Protein AF-0000000085038933 (afdb_homodimer)

Foldseek 3Di:
DDPQVVLCVVLPHDDDPLLSLLLVVLVVVQFWAFLVRSLVVQQVVCVVHDRPDPVVSVVSVVVCCVSQQWDWADQPPPTITIHGDDPPCPVVQAFEWEAEPPVRTIHTDPGGDDVVVVPVDDDDDDDHYHHYHYYHDPVVVVVVVVVVVVD/DDPQCVLCVVLPHDDDPLLSLLLVVLVVVQFWAFLVRSLVVQQVVCVVHDRPDPVNSVVSVVVCCVSQQWDWADQPPPTITIHGDPPPVPVVQAFEWEAEPPVRTIHTDPGGDDVVVVPVDDDDDDDHYHHYHYYHDPVVVVVVVVVVVVD

Secondary structure (DSSP, 8-state):
--HHHHHHHHTT----HHHHHHHHHHHHH-S-EEHHHHHHHHHHHTTTS----HHHHHHHHHHHHHTTSEEEEE-SSSSEEEEE--TTTTGGGSEEEEEETTT--EEEEEEE--HHHH--SSS-EEEEEEEEEEEE-HHHHHHHHHHHH--/--HHHHHHHHTT----HHHHHHHHHHHHH-S-EEHHHHHHHHHHHTTTS----HHHHHHHHHHHHHTTSEEEEE-SSSSEEEEE--TTTTGGGSEEEEEETTT--EEEEEEE--HHHH--SSS-EEEEEEEEEEEE-HHHHHHHHHHHS--

InterPro domains:
  IPR002481 Ferric-uptake regulator [PF01475] (11-107)
  IPR002481 Ferric-uptake regulator [PTHR33202] (6-145)
  IPR036388 Winged helix-like DNA-binding domain superfamily [G3DSA:1.10.10.10] (2-84)
  IPR036390 Winged helix DNA-binding domain superfamily [SSF46785] (5-138)

Organism: Cyclobacterium marinum (strain ATCC 25205 / DSM 745 / LMG 13164 / NCIMB 1802) (NCBI:txid880070)

Solvent-accessible surface area (backbone atoms only — not comparable to full-atom values): 17026 Å² total; per-residue (Å²): 128,53,71,38,48,48,55,30,52,76,58,74,39,85,77,42,70,68,58,34,50,54,45,45,50,48,62,70,65,70,35,43,39,36,65,67,58,52,51,52,55,48,46,60,70,19,69,90,44,77,66,74,52,66,66,58,49,53,49,48,53,50,48,32,41,75,61,56,46,29,46,79,42,73,76,78,78,84,53,62,24,37,35,72,55,67,86,87,39,70,81,43,70,46,35,37,27,39,35,20,72,78,84,66,50,31,34,81,44,91,54,53,55,57,68,70,69,71,54,69,57,81,60,55,44,79,74,46,72,45,37,31,38,30,26,37,39,44,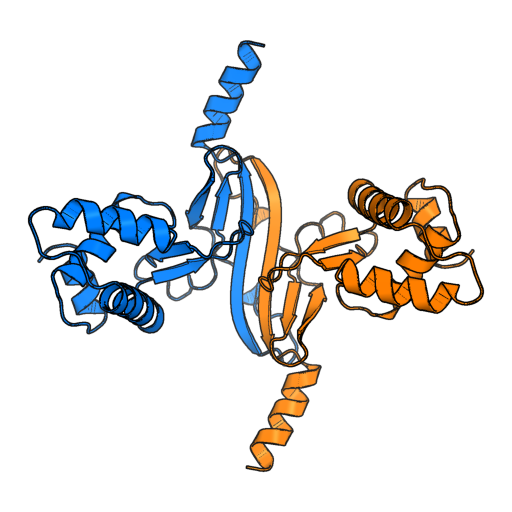79,52,34,61,50,46,55,54,55,56,67,74,97,128,54,71,39,48,48,54,30,52,76,58,74,40,86,79,44,70,66,57,34,51,53,45,46,50,49,62,70,65,68,35,43,39,36,66,67,57,51,50,53,56,48,44,60,70,18,68,90,44,77,65,72,52,66,66,57,51,52,49,47,53,51,48,33,42,75,59,54,46,30,46,78,42,75,74,80,77,83,53,61,23,37,35,71,55,68,87,85,38,70,80,43,70,43,35,37,28,40,34,19,72,76,84,65,49,31,33,80,43,91,56,54,55,57,65,70,68,71,55,71,57,81,60,55,45,79,74,46,70,45,36,32,37,29,26,37,39,45,78,53,35,62,51,47,56,57,53,57,68,74,98

Structure (mmCIF, N/CA/C/O backbone):
data_AF-0000000085038933-model_v1
#
loop_
_entity.id
_entity.type
_entity.pdbx_description
1 polymer 'Ferric uptake regulator, Fur family'
#
loop_
_atom_site.group_PDB
_atom_site.id
_atom_site.type_symbol
_atom_site.label_atom_id
_atom_site.label_alt_id
_atom_site.label_comp_id
_atom_site.label_asym_id
_atom_site.label_entity_id
_atom_site.label_seq_id
_atom_site.pdbx_PDB_ins_code
_atom_site.Cartn_x
_atom_site.Cartn_y
_atom_site.Cartn_z
_atom_site.occupancy
_atom_site.B_iso_or_equiv
_atom_site.auth_seq_id
_atom_site.auth_comp_id
_atom_site.auth_asym_id
_atom_site.auth_atom_id
_atom_site.pdbx_PDB_model_num
ATOM 1 N N . MET A 1 1 ? 0.011 -36.25 -10.484 1 72.06 1 MET A N 1
ATOM 2 C CA . MET A 1 1 ? -0.337 -34.906 -10.898 1 72.06 1 MET A CA 1
ATOM 3 C C . MET A 1 1 ? 0.685 -33.906 -10.383 1 72.06 1 MET A C 1
ATOM 5 O O . MET A 1 1 ? 1.243 -34.062 -9.297 1 72.06 1 MET A O 1
ATOM 9 N N . SER A 1 2 ? 1.063 -33 -11.266 1 88.38 2 SER A N 1
ATOM 10 C CA . SER A 1 2 ? 2.068 -32 -10.898 1 88.38 2 SER A CA 1
ATOM 11 C C . SER A 1 2 ? 1.52 -31.016 -9.875 1 88.38 2 SER A C 1
ATOM 13 O O . SER A 1 2 ? 0.305 -30.922 -9.688 1 88.38 2 SER A O 1
ATOM 15 N N . ILE A 1 3 ? 2.332 -30.406 -9.102 1 88.56 3 ILE A N 1
ATOM 16 C CA . ILE A 1 3 ? 1.967 -29.453 -8.055 1 88.56 3 ILE A CA 1
ATOM 17 C C . ILE A 1 3 ? 0.987 -28.422 -8.609 1 88.56 3 ILE A C 1
ATOM 19 O O . ILE A 1 3 ? -0.067 -28.188 -8.023 1 88.56 3 ILE A O 1
ATOM 23 N N . PRO A 1 4 ? 1.215 -27.938 -9.82 1 92.62 4 PRO A N 1
ATOM 24 C CA . PRO A 1 4 ? 0.253 -26.984 -10.367 1 92.62 4 PRO A CA 1
ATOM 25 C C . PRO A 1 4 ? -1.12 -27.609 -10.617 1 92.62 4 PRO A C 1
ATOM 27 O O . PRO A 1 4 ? -2.145 -26.984 -10.32 1 92.62 4 PRO A O 1
ATOM 30 N N . GLU A 1 5 ? -1.128 -28.766 -11.117 1 92.31 5 GLU A N 1
ATOM 31 C CA . GLU A 1 5 ? -2.391 -29.438 -11.398 1 92.31 5 GLU A CA 1
ATOM 32 C C . GLU A 1 5 ? -3.172 -29.703 -10.117 1 92.31 5 GLU A C 1
ATOM 34 O O . GLU A 1 5 ? -4.402 -29.625 -10.102 1 92.31 5 GLU A O 1
ATOM 39 N N . ASP A 1 6 ? -2.432 -30.062 -9.117 1 93.25 6 ASP A N 1
ATOM 40 C CA . ASP A 1 6 ? -3.072 -30.297 -7.828 1 93.25 6 ASP A CA 1
ATOM 41 C C . ASP A 1 6 ? -3.723 -29.031 -7.293 1 93.25 6 ASP A C 1
ATOM 43 O O . ASP A 1 6 ? -4.84 -29.062 -6.773 1 93.25 6 ASP A O 1
ATOM 47 N N . ILE A 1 7 ? -3.023 -27.938 -7.43 1 92.81 7 ILE A N 1
ATOM 48 C CA . ILE A 1 7 ? -3.539 -26.656 -6.969 1 92.81 7 ILE A CA 1
ATOM 49 C C . ILE A 1 7 ? -4.809 -26.297 -7.734 1 92.81 7 ILE A C 1
ATOM 51 O O . ILE A 1 7 ? -5.805 -25.875 -7.141 1 92.81 7 ILE A O 1
ATOM 55 N N . LEU A 1 8 ? -4.766 -26.5 -9.047 1 95.06 8 LEU A N 1
ATOM 56 C CA . LEU A 1 8 ? -5.926 -26.203 -9.883 1 95.06 8 LEU A CA 1
ATOM 57 C C . LEU A 1 8 ? -7.113 -27.078 -9.492 1 95.06 8 LEU A C 1
ATOM 59 O O . LEU A 1 8 ? -8.227 -26.578 -9.312 1 95.06 8 LEU A O 1
ATOM 63 N N . LYS A 1 9 ? -6.875 -28.297 -9.297 1 94.12 9 LYS A N 1
ATOM 64 C CA . LYS A 1 9 ? -7.922 -29.234 -8.914 1 94.12 9 LYS A CA 1
ATOM 65 C C . LYS A 1 9 ? -8.516 -28.875 -7.555 1 94.12 9 LYS A C 1
ATOM 67 O O . LYS A 1 9 ? -9.734 -28.891 -7.387 1 94.12 9 LYS A O 1
ATOM 72 N N . ASP A 1 10 ? -7.656 -28.562 -6.621 1 91.94 10 ASP A N 1
ATOM 73 C CA . ASP A 1 10 ? -8.078 -28.234 -5.266 1 91.94 10 ASP A CA 1
ATOM 74 C C . ASP A 1 10 ? -8.992 -27 -5.262 1 91.94 10 ASP A C 1
ATOM 76 O O . ASP A 1 10 ? -9.797 -26.828 -4.348 1 91.94 10 ASP A O 1
ATOM 80 N N . HIS A 1 11 ? -8.883 -26.156 -6.277 1 93.38 11 HIS A N 1
ATOM 81 C CA . HIS A 1 11 ? -9.672 -24.938 -6.344 1 93.38 11 HIS A CA 1
ATOM 82 C C . HIS A 1 11 ? -10.797 -25.062 -7.367 1 93.38 11 HIS A C 1
ATOM 84 O O . HIS A 1 11 ? -11.422 -24.062 -7.723 1 93.38 11 HIS A O 1
ATOM 90 N N . GLY A 1 12 ? -10.945 -26.25 -7.918 1 94.94 12 GLY A N 1
ATOM 91 C CA . GLY A 1 12 ? -12.055 -26.531 -8.82 1 94.94 12 GLY A CA 1
ATOM 92 C C . GLY A 1 12 ? -11.883 -25.906 -10.195 1 94.94 12 GLY A C 1
ATOM 93 O O . GLY A 1 12 ? -12.859 -25.5 -10.828 1 94.94 12 GLY A O 1
ATOM 94 N N . ILE A 1 13 ? -10.703 -25.734 -10.57 1 95.44 13 ILE A N 1
ATOM 95 C CA . ILE A 1 13 ? -10.398 -25.109 -11.859 1 95.44 13 ILE A CA 1
ATOM 96 C C . ILE A 1 13 ? -9.883 -26.156 -12.836 1 95.44 13 ILE A C 1
ATOM 98 O O . ILE A 1 13 ? -9.039 -26.984 -12.477 1 95.44 13 ILE A O 1
ATOM 102 N N . ARG A 1 14 ? -10.375 -26.125 -14.047 1 95 14 ARG A N 1
ATOM 103 C CA . ARG A 1 14 ? -9.891 -27.031 -15.094 1 95 14 ARG A CA 1
ATOM 104 C C . ARG A 1 14 ? -8.422 -26.75 -15.414 1 95 14 ARG A C 1
ATOM 106 O O . ARG A 1 14 ? -8.031 -25.594 -15.57 1 95 14 ARG A O 1
ATOM 113 N N . SER A 1 15 ? -7.746 -27.812 -15.508 1 94.06 15 SER A N 1
ATOM 114 C CA . SER A 1 15 ? -6.324 -27.656 -15.812 1 94.06 15 SER A CA 1
ATOM 115 C C . SER A 1 15 ? -6.102 -27.453 -17.297 1 94.06 15 SER A C 1
ATOM 117 O O . SER A 1 15 ? -6.699 -28.141 -18.125 1 94.06 15 SER A O 1
ATOM 119 N N . THR A 1 16 ? -5.391 -26.422 -17.656 1 90.94 16 THR A N 1
ATOM 120 C CA . THR A 1 16 ? -4.863 -26.203 -19 1 90.94 16 THR A CA 1
ATOM 121 C C . THR A 1 16 ? -3.359 -25.953 -18.969 1 90.94 16 THR A C 1
ATOM 123 O O . THR A 1 16 ? -2.799 -25.688 -17.891 1 90.94 16 THR A O 1
ATOM 126 N N . ASP A 1 17 ? -2.773 -26.031 -20.062 1 87.56 17 ASP A N 1
ATOM 127 C CA . ASP A 1 17 ? -1.332 -25.828 -20.141 1 87.56 17 ASP A CA 1
ATOM 128 C C . ASP A 1 17 ? -0.954 -24.438 -19.641 1 87.56 17 ASP A C 1
ATOM 130 O O . ASP A 1 17 ? -0.05 -24.281 -18.812 1 87.56 17 ASP A O 1
ATOM 134 N N . THR A 1 18 ? -1.701 -23.484 -20.078 1 88.38 18 THR A N 1
ATOM 135 C CA . THR A 1 18 ? -1.425 -22.094 -19.719 1 88.38 18 THR A CA 1
ATOM 136 C C . THR A 1 18 ? -1.564 -21.891 -18.203 1 88.38 18 THR A C 1
ATOM 138 O O . THR A 1 18 ? -0.693 -21.297 -17.578 1 88.38 18 THR A O 1
ATOM 141 N N . ARG A 1 19 ? -2.645 -22.469 -17.672 1 92.38 19 ARG A N 1
ATOM 142 C CA . ARG A 1 19 ? -2.885 -22.312 -16.234 1 92.38 19 ARG A CA 1
ATOM 143 C C . ARG A 1 19 ? -1.785 -22.984 -15.422 1 92.38 19 ARG A C 1
ATOM 145 O O . ARG A 1 19 ? -1.288 -22.406 -14.445 1 92.38 19 ARG A O 1
ATOM 152 N N . SER A 1 20 ? -1.432 -24.125 -15.828 1 92.62 20 SER A N 1
ATOM 153 C CA . SER A 1 20 ? -0.379 -24.859 -15.125 1 92.62 20 SER A CA 1
ATOM 154 C C . SER A 1 20 ? 0.954 -24.125 -15.211 1 92.62 20 SER A C 1
ATOM 156 O O . SER A 1 20 ? 1.69 -24.047 -14.227 1 92.62 20 SER A O 1
ATOM 158 N N . LYS A 1 21 ? 1.301 -23.594 -16.344 1 90.81 21 LYS A N 1
ATOM 159 C CA . LYS A 1 21 ? 2.555 -22.875 -16.562 1 90.81 21 LYS A CA 1
ATOM 160 C C . LYS A 1 21 ? 2.625 -21.625 -15.695 1 90.81 21 LYS A C 1
ATOM 162 O O . LYS A 1 21 ? 3.68 -21.297 -15.141 1 90.81 21 LYS A O 1
ATOM 167 N N . VAL A 1 22 ? 1.532 -20.906 -15.609 1 92.62 22 VAL A N 1
ATOM 168 C CA . VAL A 1 22 ? 1.477 -19.703 -14.805 1 92.62 22 VAL A CA 1
ATOM 169 C C . VAL A 1 22 ? 1.762 -20.031 -13.344 1 92.62 22 VAL A C 1
ATOM 171 O O . VAL A 1 22 ? 2.609 -19.391 -12.703 1 92.62 22 VAL A O 1
ATOM 174 N N . ILE A 1 23 ? 1.097 -21.062 -12.836 1 93.94 23 ILE A N 1
ATOM 175 C CA . ILE A 1 23 ? 1.271 -21.453 -11.445 1 93.94 23 ILE A CA 1
ATOM 176 C C . ILE A 1 23 ? 2.713 -21.906 -11.211 1 93.94 23 ILE A C 1
ATOM 178 O O . ILE A 1 23 ? 3.338 -21.516 -10.219 1 93.94 23 ILE A O 1
ATOM 182 N N . LYS A 1 24 ? 3.193 -22.719 -12.133 1 92.94 24 LYS A N 1
ATOM 183 C CA . LYS A 1 24 ? 4.555 -23.234 -12.016 1 92.94 24 LYS A CA 1
ATOM 184 C C . LYS A 1 24 ? 5.566 -22.094 -11.938 1 92.94 24 LYS A C 1
ATOM 186 O O . LYS A 1 24 ? 6.488 -22.125 -11.117 1 92.94 24 LYS A O 1
ATOM 191 N N . TYR A 1 25 ? 5.414 -21.125 -12.766 1 92.69 25 TYR A N 1
ATOM 192 C CA . TYR A 1 25 ? 6.344 -20.016 -12.781 1 92.69 25 TYR A CA 1
ATOM 193 C C . TYR A 1 25 ? 6.324 -19.266 -11.453 1 92.69 25 TYR A C 1
ATOM 195 O O . TYR A 1 25 ? 7.379 -18.953 -10.891 1 92.69 25 TYR A O 1
ATOM 203 N N . ILE A 1 26 ? 5.129 -18.906 -10.961 1 93.5 26 ILE A N 1
ATOM 204 C CA . ILE A 1 26 ? 5.012 -18.141 -9.727 1 93.5 26 ILE A CA 1
ATOM 205 C C . ILE A 1 26 ? 5.598 -18.953 -8.562 1 93.5 26 ILE A C 1
ATOM 207 O O . ILE A 1 26 ? 6.301 -18.406 -7.715 1 93.5 26 ILE A O 1
ATOM 211 N N . LEU A 1 27 ? 5.34 -20.234 -8.562 1 92 27 LEU A N 1
ATOM 212 C CA . LEU A 1 27 ? 5.855 -21.094 -7.504 1 92 27 LEU A CA 1
ATOM 213 C C . LEU A 1 27 ? 7.379 -21.109 -7.508 1 92 27 LEU A C 1
ATOM 215 O O . LEU A 1 27 ? 8.008 -21.078 -6.449 1 92 27 LEU A O 1
ATOM 219 N N . ARG A 1 28 ? 7.961 -21.188 -8.656 1 91.62 28 ARG A N 1
ATOM 220 C CA . ARG A 1 28 ? 9.406 -21.297 -8.797 1 91.62 28 ARG A CA 1
ATOM 221 C C . ARG A 1 28 ? 10.094 -19.984 -8.406 1 91.62 28 ARG A C 1
ATOM 223 O O . ARG A 1 28 ? 11.172 -20 -7.809 1 91.62 28 ARG A O 1
ATOM 230 N N . LYS A 1 29 ? 9.562 -18.906 -8.758 1 91.31 29 LYS A N 1
ATOM 231 C CA . LYS A 1 29 ? 10.172 -17.594 -8.5 1 91.31 29 LYS A CA 1
ATOM 232 C C . LYS A 1 29 ? 10.211 -17.297 -7 1 91.31 29 LYS A C 1
ATOM 234 O O . LYS A 1 29 ? 11.117 -16.609 -6.523 1 91.31 29 LYS A O 1
ATOM 239 N N . LYS A 1 30 ? 9.273 -17.719 -6.168 1 89.81 30 LYS A N 1
ATOM 240 C CA . LYS A 1 30 ? 9.172 -17.578 -4.715 1 89.81 30 LYS A CA 1
ATOM 241 C C . LYS A 1 30 ? 8.945 -16.125 -4.312 1 89.81 30 LYS A C 1
ATOM 243 O O . LYS A 1 30 ? 8.977 -15.805 -3.123 1 89.81 30 LYS A O 1
ATOM 248 N N . THR A 1 31 ? 8.961 -15.219 -5.215 1 94.56 31 THR A N 1
ATOM 249 C CA . THR A 1 31 ? 8.625 -13.82 -4.984 1 94.56 31 THR A CA 1
ATOM 250 C C . THR A 1 31 ? 7.406 -13.414 -5.809 1 94.56 31 THR A C 1
ATOM 252 O O . THR A 1 31 ? 7.027 -14.109 -6.75 1 94.56 31 THR A O 1
ATOM 255 N N . ALA A 1 32 ? 6.812 -12.328 -5.418 1 96.62 32 ALA A N 1
ATOM 256 C CA . ALA A 1 32 ? 5.637 -11.852 -6.141 1 96.62 32 ALA A CA 1
ATOM 257 C C . ALA A 1 32 ? 6 -11.406 -7.555 1 96.62 32 ALA A C 1
ATOM 259 O O . ALA A 1 32 ? 7.09 -10.867 -7.781 1 96.62 32 ALA A O 1
ATOM 260 N N . CYS A 1 33 ? 5.035 -11.641 -8.477 1 96.38 33 CYS A N 1
ATOM 261 C CA . CYS A 1 33 ? 5.297 -11.359 -9.883 1 96.38 33 CYS A CA 1
ATOM 262 C C . CYS A 1 33 ? 4.293 -10.352 -10.43 1 96.38 33 CYS A C 1
ATOM 264 O O . CYS A 1 33 ? 3.104 -10.422 -10.117 1 96.38 33 CYS A O 1
ATOM 266 N N . SER A 1 34 ? 4.871 -9.469 -11.234 1 95.81 34 SER A N 1
ATOM 267 C CA . SER A 1 34 ? 3.963 -8.586 -11.953 1 95.81 34 SER A CA 1
ATOM 268 C C . SER A 1 34 ? 3.357 -9.289 -13.164 1 95.81 34 SER A C 1
ATOM 270 O O . SER A 1 34 ? 3.875 -10.312 -13.625 1 95.81 34 SER A O 1
ATOM 272 N N . LEU A 1 35 ? 2.262 -8.711 -13.711 1 93.81 35 LEU A N 1
ATOM 273 C CA . LEU A 1 35 ? 1.638 -9.258 -14.906 1 93.81 35 LEU A CA 1
ATOM 274 C C . LEU A 1 35 ? 2.609 -9.25 -16.078 1 93.81 35 LEU A C 1
ATOM 276 O O . LEU A 1 35 ? 2.699 -10.219 -16.828 1 93.81 35 LEU A O 1
ATOM 280 N N . LYS A 1 36 ? 3.309 -8.203 -16.203 1 92.56 36 LYS A N 1
ATOM 281 C CA . LYS A 1 36 ? 4.273 -8.078 -17.297 1 92.56 36 LYS A CA 1
ATOM 282 C C . LYS A 1 36 ? 5.348 -9.156 -17.203 1 92.56 36 LYS A C 1
ATOM 284 O O . LYS A 1 36 ? 5.703 -9.773 -18.219 1 92.56 36 LYS A O 1
ATOM 289 N N . GLU A 1 37 ? 5.871 -9.336 -16.094 1 92.06 37 GLU A N 1
ATOM 290 C CA . GLU A 1 37 ? 6.875 -10.367 -15.883 1 92.06 37 GLU A CA 1
ATOM 291 C C . GLU A 1 37 ? 6.328 -11.75 -16.234 1 92.06 37 GLU A C 1
ATOM 293 O O . GLU A 1 37 ? 7.012 -12.547 -16.875 1 92.06 37 GLU A O 1
ATOM 298 N N . LEU A 1 38 ? 5.133 -12.016 -15.742 1 91.75 38 LEU A N 1
ATOM 299 C CA . LEU A 1 38 ? 4.5 -13.305 -16.016 1 91.75 38 LEU A CA 1
ATOM 300 C C . LEU A 1 38 ? 4.289 -13.5 -17.516 1 91.75 38 LEU A C 1
ATOM 302 O O . LEU A 1 38 ? 4.562 -14.586 -18.047 1 91.75 38 LEU A O 1
ATOM 306 N N . GLN A 1 39 ? 3.863 -12.484 -18.156 1 89.88 39 GLN A N 1
ATOM 307 C CA . GLN A 1 39 ? 3.639 -12.531 -19.609 1 89.88 39 GLN A CA 1
ATOM 308 C C . GLN A 1 39 ? 4.93 -12.844 -20.359 1 89.88 39 GLN A C 1
ATOM 310 O O . GLN A 1 39 ? 4.949 -13.68 -21.25 1 89.88 39 GLN A O 1
ATOM 315 N N . GLN A 1 40 ? 5.926 -12.219 -19.984 1 88.56 40 GLN A N 1
ATOM 316 C CA . GLN A 1 40 ? 7.223 -12.398 -20.625 1 88.56 40 GLN A CA 1
ATOM 317 C C . GLN A 1 40 ? 7.758 -13.812 -20.391 1 88.56 40 GLN A C 1
ATOM 319 O O . GLN A 1 40 ? 8.312 -14.43 -21.312 1 88.56 40 GLN A O 1
ATOM 324 N N . ALA A 1 41 ? 7.621 -14.219 -19.219 1 84.88 41 ALA A N 1
ATOM 325 C CA . ALA A 1 41 ? 8.094 -15.555 -18.875 1 84.88 41 ALA A CA 1
ATOM 326 C C . ALA A 1 41 ? 7.367 -16.625 -19.688 1 84.88 41 ALA A C 1
ATOM 328 O O . ALA A 1 41 ? 7.977 -17.594 -20.141 1 84.88 41 ALA A O 1
ATOM 329 N N . LEU A 1 42 ? 6.098 -16.469 -19.859 1 83.38 42 LEU A N 1
ATOM 330 C CA . LEU A 1 42 ? 5.293 -17.453 -20.578 1 83.38 42 LEU A CA 1
ATOM 331 C C . LEU A 1 42 ? 5.516 -17.359 -22.078 1 83.38 42 LEU A C 1
ATOM 333 O O . LEU A 1 42 ? 5.398 -18.359 -22.797 1 83.38 42 LEU A O 1
ATOM 337 N N . ALA A 1 43 ? 5.707 -16.156 -22.609 1 78.75 43 ALA A N 1
ATOM 338 C CA . ALA A 1 43 ? 6.004 -15.977 -24.031 1 78.75 43 ALA A CA 1
ATOM 339 C C . ALA A 1 43 ? 7.266 -16.734 -24.422 1 78.75 43 ALA A C 1
ATOM 341 O O . ALA A 1 43 ? 7.336 -17.312 -25.516 1 78.75 43 ALA A O 1
ATOM 342 N N . ILE A 1 44 ? 8.133 -16.766 -23.594 1 68.06 44 ILE A N 1
ATOM 343 C CA . ILE A 1 44 ? 9.414 -17.406 -23.859 1 68.06 44 ILE A CA 1
ATOM 344 C C . ILE A 1 44 ? 9.258 -18.922 -23.812 1 68.06 44 ILE A C 1
ATOM 346 O O . ILE A 1 44 ? 9.828 -19.641 -24.625 1 68.06 44 ILE A O 1
ATOM 350 N N . SER A 1 45 ? 8.523 -19.25 -22.891 1 62.56 45 SER A N 1
ATOM 351 C CA . SER A 1 45 ? 8.359 -20.703 -22.719 1 62.56 45 SER A CA 1
ATOM 352 C C . SER A 1 45 ? 7.551 -21.297 -23.875 1 62.56 45 SER A C 1
ATOM 354 O O . SER A 1 45 ? 7.66 -22.484 -24.156 1 62.56 45 SER A O 1
ATOM 356 N N . SER A 1 46 ? 6.66 -20.469 -24.484 1 57.28 46 SER A N 1
ATOM 357 C CA . SER A 1 46 ? 5.812 -20.953 -25.562 1 57.28 46 SER A CA 1
ATOM 358 C C . SER A 1 46 ? 6.523 -20.859 -26.906 1 57.28 46 SER A C 1
ATOM 360 O O . SER A 1 46 ? 5.914 -21.078 -27.953 1 57.28 46 SER A O 1
ATOM 362 N N . ARG A 1 47 ? 7.75 -20.375 -27.031 1 54.88 47 ARG A N 1
ATOM 363 C CA . ARG A 1 47 ? 8.375 -20.266 -28.344 1 54.88 47 ARG A CA 1
ATOM 364 C C . ARG A 1 47 ? 8.102 -21.5 -29.188 1 54.88 47 ARG A C 1
ATOM 366 O O . ARG A 1 47 ? 7.957 -21.391 -30.406 1 54.88 47 ARG A O 1
ATOM 373 N N . GLN A 1 48 ? 8.172 -22.516 -28.547 1 50.38 48 GLN A N 1
ATOM 374 C CA . GLN A 1 48 ? 7.934 -23.641 -29.453 1 50.38 48 GLN A CA 1
ATOM 375 C C . GLN A 1 48 ? 6.438 -23.906 -29.625 1 50.38 48 GLN A C 1
ATOM 377 O O . GLN A 1 48 ? 6.031 -24.719 -30.453 1 50.38 48 GLN A O 1
ATOM 382 N N . GLU A 1 49 ? 5.648 -23.172 -28.766 1 57.25 49 GLU A N 1
ATOM 383 C CA . GLU A 1 49 ? 4.207 -23.375 -28.797 1 57.25 49 GLU A CA 1
ATOM 384 C C . GLU A 1 49 ? 3.459 -22.078 -29.047 1 57.25 49 GLU A C 1
ATOM 386 O O . GLU A 1 49 ? 4.062 -21 -29.078 1 57.25 49 GLU A O 1
ATOM 391 N N . LYS A 1 50 ? 2.271 -22.078 -29.453 1 58.81 50 LYS A N 1
ATOM 392 C CA . LYS A 1 50 ? 1.392 -20.953 -29.75 1 58.81 50 LYS A CA 1
ATOM 393 C C . LYS A 1 50 ? 1.459 -19.891 -28.641 1 58.81 50 LYS A C 1
ATOM 395 O O . LYS A 1 50 ? 1.334 -20.219 -27.453 1 58.81 50 LYS A O 1
ATOM 400 N N . PRO A 1 51 ? 1.956 -18.734 -28.953 1 64.88 51 PRO A N 1
ATOM 401 C CA . PRO A 1 51 ? 1.971 -17.641 -27.984 1 64.88 51 PRO A CA 1
ATOM 402 C C . PRO A 1 51 ? 0.661 -17.531 -27.203 1 64.88 51 PRO A C 1
ATOM 404 O O . PRO A 1 51 ? -0.415 -17.75 -27.766 1 64.88 51 PRO A O 1
ATOM 407 N N . ILE A 1 52 ? 0.797 -17.609 -25.938 1 70.69 52 ILE A N 1
ATOM 408 C CA . ILE A 1 52 ? -0.407 -17.422 -25.125 1 70.69 52 ILE A CA 1
ATOM 409 C C . ILE A 1 52 ? -1.073 -16.094 -25.484 1 70.69 52 ILE A C 1
ATOM 411 O O . ILE A 1 52 ? -0.41 -15.062 -25.547 1 70.69 52 ILE A O 1
ATOM 415 N N . ASN A 1 53 ? -2.326 -16.188 -25.891 1 79.38 53 ASN A N 1
ATOM 416 C CA . ASN A 1 53 ? -3.184 -15.023 -26.094 1 79.38 53 ASN A CA 1
ATOM 417 C C . ASN A 1 53 ? -3.271 -14.164 -24.844 1 79.38 53 ASN A C 1
ATOM 419 O O . ASN A 1 53 ? -3.447 -14.68 -23.734 1 79.38 53 ASN A O 1
ATOM 423 N N . LEU A 1 54 ? -2.941 -12.914 -24.984 1 82.75 54 LEU A N 1
ATOM 424 C CA . LEU A 1 54 ? -2.957 -11.945 -23.891 1 82.75 54 LEU A CA 1
ATOM 425 C C . LEU A 1 54 ? -4.281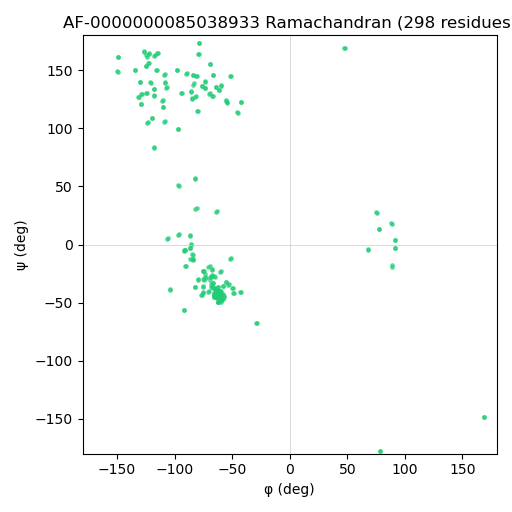 -11.992 -23.141 1 82.75 54 LEU A C 1
ATOM 427 O O . LEU A 1 54 ? -4.305 -11.93 -21.906 1 82.75 54 LEU A O 1
ATOM 431 N N . THR A 1 55 ? -5.297 -12.188 -23.859 1 87.88 55 THR A N 1
ATOM 432 C CA . THR A 1 55 ? -6.621 -12.234 -23.266 1 87.88 55 THR A CA 1
ATOM 433 C C . THR A 1 55 ? -6.75 -13.438 -22.328 1 87.88 55 THR A C 1
ATOM 435 O O . THR A 1 55 ? -7.254 -13.32 -21.219 1 87.88 55 THR A O 1
ATOM 438 N N . THR A 1 56 ? -6.242 -14.531 -22.797 1 87.44 56 THR A N 1
ATOM 439 C CA . THR A 1 56 ? -6.297 -15.758 -22 1 87.44 56 THR A CA 1
ATOM 440 C C . THR A 1 56 ? -5.469 -15.625 -20.734 1 87.44 56 THR A C 1
ATOM 442 O O . THR A 1 56 ? -5.887 -16.062 -19.656 1 87.44 56 THR A O 1
ATOM 445 N N . PHE A 1 57 ? -4.391 -14.953 -20.953 1 89.88 57 PHE A N 1
ATOM 446 C CA . PHE A 1 57 ? -3.49 -14.727 -19.828 1 89.88 57 PHE A CA 1
ATOM 447 C C . PHE A 1 57 ? -4.18 -13.914 -18.734 1 89.88 57 PHE A C 1
ATOM 449 O O . PHE A 1 57 ? -4.195 -14.312 -17.578 1 89.88 57 PHE A O 1
ATOM 456 N N . TYR A 1 58 ? -4.781 -12.859 -19.078 1 91.88 58 TYR A N 1
ATOM 457 C CA . TYR A 1 58 ? -5.426 -11.984 -18.109 1 91.88 58 TYR A CA 1
ATOM 458 C C . TYR A 1 58 ? -6.613 -12.68 -17.453 1 91.88 58 TYR A C 1
ATOM 460 O O . TYR A 1 58 ? -6.848 -12.523 -16.25 1 91.88 58 TYR A O 1
ATOM 468 N N . ARG A 1 59 ? -7.254 -13.398 -18.219 1 93.25 59 ARG A N 1
ATOM 469 C CA . ARG A 1 59 ? -8.391 -14.141 -17.688 1 93.25 59 ARG A CA 1
ATOM 470 C C . ARG A 1 59 ? -7.934 -15.18 -16.672 1 93.25 59 ARG A C 1
ATOM 472 O O . ARG A 1 59 ? -8.609 -15.414 -15.664 1 93.25 59 ARG A O 1
ATOM 479 N N . THR A 1 60 ? -6.848 -15.82 -17.016 1 94.69 60 THR A N 1
ATOM 480 C CA . THR A 1 60 ? -6.289 -16.828 -16.109 1 94.69 60 THR A CA 1
ATOM 481 C C . THR A 1 60 ? -5.922 -16.203 -14.766 1 94.69 60 THR A C 1
ATOM 483 O O . THR A 1 60 ? -6.289 -16.734 -13.719 1 94.69 60 THR A O 1
ATOM 486 N N . ILE A 1 61 ? -5.262 -15.102 -14.812 1 95 61 ILE A N 1
ATOM 487 C CA . ILE A 1 61 ? -4.828 -14.445 -13.586 1 95 61 ILE A CA 1
ATOM 488 C C . ILE A 1 61 ? -6.043 -13.992 -12.781 1 95 61 ILE A C 1
ATOM 490 O O . ILE A 1 61 ? -6.094 -14.18 -11.562 1 95 61 ILE A O 1
ATOM 494 N N . ASN A 1 62 ? -6.988 -13.445 -13.492 1 95 62 ASN A N 1
ATOM 495 C CA . ASN A 1 62 ? -8.211 -13.016 -12.828 1 95 62 ASN A CA 1
ATOM 496 C C . ASN A 1 62 ? -8.945 -14.188 -12.172 1 95 62 ASN A C 1
ATOM 498 O O . ASN A 1 62 ? -9.422 -14.078 -11.047 1 95 62 ASN A O 1
ATOM 502 N N . LEU A 1 63 ? -9.023 -15.234 -12.875 1 96.5 63 LEU A N 1
ATOM 503 C CA . LEU A 1 63 ? -9.633 -16.453 -12.352 1 96.5 63 LEU A CA 1
ATOM 504 C C . LEU A 1 63 ? -8.891 -16.938 -11.109 1 96.5 63 LEU A C 1
ATOM 506 O O . LEU A 1 63 ? -9.508 -17.297 -10.109 1 96.5 63 LEU A O 1
ATOM 510 N N . PHE A 1 64 ? -7.566 -16.984 -11.188 1 95.5 64 PHE A N 1
ATOM 511 C CA . PHE A 1 64 ? -6.742 -17.422 -10.07 1 95.5 64 PHE A CA 1
ATOM 512 C C . PHE A 1 64 ? -6.988 -16.547 -8.844 1 95.5 64 PHE A C 1
ATOM 514 O O . PHE A 1 64 ? -7.031 -17.047 -7.715 1 95.5 64 PHE A O 1
ATOM 521 N N . GLU A 1 65 ? -7.086 -15.273 -9.039 1 92.5 65 GLU A N 1
ATOM 522 C CA . GLU A 1 65 ? -7.344 -14.359 -7.934 1 92.5 65 GLU A CA 1
ATOM 523 C C . GLU A 1 65 ? -8.727 -14.586 -7.336 1 92.5 65 GLU A C 1
ATOM 525 O O . GLU A 1 65 ? -8.875 -14.68 -6.117 1 92.5 65 GLU A O 1
ATOM 530 N N . GLN A 1 66 ? -9.703 -14.719 -8.148 1 92.06 66 GLN A N 1
ATOM 531 C CA . GLN A 1 66 ? -11.078 -14.93 -7.719 1 92.06 66 GLN A CA 1
ATOM 532 C C . GLN A 1 66 ? -11.219 -16.234 -6.938 1 92.06 66 GLN A C 1
ATOM 534 O O . GLN A 1 66 ? -11.969 -16.297 -5.965 1 92.06 66 GLN A O 1
ATOM 539 N N . LYS A 1 67 ? -10.484 -17.219 -7.352 1 92.5 67 LYS A N 1
ATOM 540 C CA . LYS A 1 67 ? -10.609 -18.547 -6.754 1 92.5 67 LYS A CA 1
ATOM 541 C C . LYS A 1 67 ? -9.641 -18.719 -5.59 1 92.5 67 LYS A C 1
ATOM 543 O O . LYS A 1 67 ? -9.57 -19.797 -4.984 1 92.5 67 LYS A O 1
ATOM 548 N N . GLY A 1 68 ? -8.812 -17.75 -5.375 1 90 68 GLY A N 1
ATOM 549 C CA . GLY A 1 68 ? -7.973 -17.734 -4.188 1 90 68 GLY A CA 1
ATOM 550 C C . GLY A 1 68 ? -6.652 -18.453 -4.387 1 90 68 GLY A C 1
ATOM 551 O O . GLY A 1 68 ? -6.043 -18.922 -3.42 1 90 68 GLY A O 1
ATOM 552 N N . ILE A 1 69 ? -6.293 -18.656 -5.559 1 92.19 69 ILE A N 1
ATOM 553 C CA . ILE A 1 69 ? -4.996 -19.281 -5.816 1 92.19 69 ILE A CA 1
ATOM 554 C C . ILE A 1 69 ? -3.887 -18.25 -5.609 1 92.19 69 ILE A C 1
ATOM 556 O O . ILE A 1 69 ? -2.854 -18.562 -5.008 1 92.19 69 ILE A O 1
ATOM 560 N N . VAL A 1 70 ? -4.113 -17.016 -6.129 1 93 70 VAL A N 1
ATOM 561 C CA . VAL A 1 70 ? -3.141 -15.953 -5.941 1 93 70 VAL A CA 1
ATOM 562 C C . VAL A 1 70 ? -3.803 -14.766 -5.242 1 93 70 VAL A C 1
ATOM 564 O O . VAL A 1 70 ? -5.031 -14.656 -5.215 1 93 70 VAL A O 1
ATOM 567 N N . HIS A 1 71 ? -3.006 -13.922 -4.566 1 91.56 71 HIS A N 1
ATOM 568 C CA . HIS A 1 71 ? -3.455 -12.641 -4.031 1 91.56 71 HIS A CA 1
ATOM 569 C C . HIS A 1 71 ? -2.584 -11.5 -4.543 1 91.56 71 HIS A C 1
ATOM 571 O O . HIS A 1 71 ? -1.432 -11.711 -4.926 1 91.56 71 HIS A O 1
ATOM 577 N N . ARG A 1 72 ? -3.162 -10.383 -4.578 1 92.38 72 ARG A N 1
ATOM 578 C CA . ARG A 1 72 ? -2.477 -9.203 -5.094 1 92.38 72 ARG A CA 1
ATOM 579 C C . ARG A 1 72 ? -1.734 -8.469 -3.98 1 92.38 72 ARG A C 1
ATOM 581 O O . ARG A 1 72 ? -2.188 -8.445 -2.836 1 92.38 72 ARG A O 1
ATOM 588 N N . ILE A 1 73 ? -0.644 -7.883 -4.316 1 93.62 73 ILE A N 1
ATOM 589 C CA . ILE A 1 73 ? 0.178 -7.078 -3.42 1 93.62 73 ILE A CA 1
ATOM 590 C C . ILE A 1 73 ? 0.484 -5.73 -4.07 1 93.62 73 ILE A C 1
ATOM 592 O O . ILE A 1 73 ? 0.952 -5.68 -5.211 1 93.62 73 ILE A O 1
ATOM 596 N N . ASP A 1 74 ? 0.085 -4.734 -3.422 1 94.62 74 ASP A N 1
ATOM 597 C CA . ASP A 1 74 ? 0.505 -3.389 -3.801 1 94.62 74 ASP A CA 1
ATOM 598 C C . ASP A 1 74 ? 1.691 -2.926 -2.957 1 94.62 74 ASP A C 1
ATOM 600 O O . ASP A 1 74 ? 1.515 -2.469 -1.826 1 94.62 74 ASP A O 1
ATOM 604 N N . ASP A 1 75 ? 2.877 -3.037 -3.543 1 94.81 75 ASP A N 1
ATOM 605 C CA . ASP A 1 75 ? 4.07 -2.768 -2.744 1 94.81 75 ASP A CA 1
ATOM 606 C C . ASP A 1 75 ? 4.555 -1.335 -2.953 1 94.81 75 ASP A C 1
ATOM 608 O O . ASP A 1 75 ? 5.707 -1.014 -2.646 1 94.81 75 ASP A O 1
ATOM 612 N N . GLY A 1 76 ? 3.803 -0.515 -3.646 1 90.06 76 GLY A N 1
ATOM 613 C CA . GLY A 1 76 ? 4.121 0.899 -3.773 1 90.06 76 GLY A CA 1
ATOM 614 C C . GLY A 1 76 ? 4.973 1.212 -4.988 1 90.06 76 GLY A C 1
ATOM 615 O O . GLY A 1 76 ? 5.367 2.361 -5.195 1 90.06 76 GLY A O 1
ATOM 616 N N . THR A 1 77 ? 5.25 0.244 -5.785 1 90.81 77 THR A N 1
ATOM 617 C CA . THR A 1 77 ? 6.09 0.464 -6.957 1 90.81 77 THR A CA 1
ATOM 618 C C . THR A 1 77 ? 5.25 0.931 -8.141 1 90.81 77 THR A C 1
ATOM 620 O O . THR A 1 77 ? 5.785 1.223 -9.211 1 90.81 77 THR A O 1
ATOM 623 N N . GLY A 1 78 ? 4.023 0.983 -7.93 1 88.19 78 GLY A N 1
ATOM 624 C CA . GLY A 1 78 ? 3.156 1.386 -9.023 1 88.19 78 GLY A CA 1
ATOM 625 C C . GLY A 1 78 ? 2.646 0.215 -9.844 1 88.19 78 GLY A C 1
ATOM 626 O O . GLY A 1 78 ? 1.863 0.398 -10.781 1 88.19 78 GLY A O 1
ATOM 627 N N . THR A 1 79 ? 3.086 -0.901 -9.492 1 91.81 79 THR A N 1
ATOM 628 C CA . THR A 1 79 ? 2.658 -2.107 -10.195 1 91.81 79 THR A CA 1
ATOM 629 C C . THR A 1 79 ? 2.176 -3.164 -9.203 1 91.81 79 THR A C 1
ATOM 631 O O . THR A 1 79 ? 2.85 -3.449 -8.211 1 91.81 79 THR A O 1
ATOM 634 N N . VAL A 1 80 ? 0.994 -3.648 -9.523 1 93.31 80 VAL A N 1
ATOM 635 C CA . VAL A 1 80 ? 0.466 -4.723 -8.688 1 93.31 80 VAL A CA 1
ATOM 636 C C . VAL A 1 80 ? 1.21 -6.023 -8.984 1 93.31 80 VAL A C 1
ATOM 638 O O . VAL A 1 80 ? 1.523 -6.312 -10.141 1 93.31 80 VAL A O 1
ATOM 641 N N . LYS A 1 81 ? 1.47 -6.746 -7.949 1 96.19 81 LYS A N 1
ATOM 642 C CA . LYS A 1 81 ? 2.117 -8.047 -8.094 1 96.19 81 LYS A CA 1
ATOM 643 C C . LYS A 1 81 ? 1.262 -9.156 -7.496 1 96.19 81 LYS A C 1
ATOM 645 O O . LYS A 1 81 ? 0.344 -8.891 -6.719 1 96.19 81 LYS A O 1
ATOM 650 N N . PHE A 1 82 ? 1.614 -10.398 -7.871 1 95.44 82 PHE A N 1
ATOM 651 C CA . PHE A 1 82 ? 0.806 -11.539 -7.453 1 95.44 82 PHE A CA 1
ATOM 652 C C . PHE A 1 82 ? 1.681 -12.633 -6.848 1 95.44 82 PHE A C 1
ATOM 654 O O . PHE A 1 82 ? 2.779 -12.898 -7.34 1 95.44 82 PHE A O 1
ATOM 661 N N . ALA A 1 83 ? 1.214 -13.227 -5.816 1 94.38 83 ALA A N 1
ATOM 662 C CA . ALA A 1 83 ? 1.864 -14.367 -5.18 1 94.38 83 ALA A CA 1
ATOM 663 C C . ALA A 1 83 ? 0.856 -15.469 -4.867 1 94.38 83 ALA A C 1
ATOM 665 O O . ALA A 1 83 ? -0.33 -15.195 -4.672 1 94.38 83 ALA A O 1
ATOM 666 N N . ILE A 1 84 ? 1.329 -16.641 -4.883 1 91.94 84 ILE A N 1
ATOM 667 C CA . ILE A 1 84 ? 0.469 -17.781 -4.562 1 91.94 84 ILE A CA 1
ATOM 668 C C . ILE A 1 84 ? 0.196 -17.797 -3.059 1 91.94 84 ILE A C 1
ATOM 670 O O . ILE A 1 84 ? 1.101 -17.578 -2.252 1 91.94 84 ILE A O 1
ATOM 674 N N . LEU A 1 85 ? -1.058 -18.016 -2.791 1 84.56 85 LEU A N 1
ATOM 675 C CA . LEU A 1 85 ? -1.456 -18.156 -1.396 1 84.56 85 LEU A CA 1
ATOM 676 C C . LEU A 1 85 ? -1.16 -19.578 -0.893 1 84.56 85 LEU A C 1
ATOM 678 O O . LEU A 1 85 ? -1.51 -20.562 -1.55 1 84.56 85 LEU A O 1
ATOM 682 N N . LYS A 1 86 ? -0.243 -19.75 0.083 1 70.06 86 LYS A N 1
ATOM 683 C CA . LYS A 1 86 ? 0.012 -21.094 0.631 1 70.06 86 LYS A CA 1
ATOM 684 C C . LYS A 1 86 ? -1.242 -21.656 1.282 1 70.06 86 LYS A C 1
ATOM 686 O O . LYS A 1 86 ? -1.978 -20.953 1.966 1 70.06 86 LYS A O 1
ATOM 691 N N . PRO A 1 87 ? -1.574 -22.969 0.957 1 60.56 87 PRO A N 1
ATOM 692 C CA . PRO A 1 87 ? -2.742 -23.641 1.541 1 60.56 87 PRO A CA 1
ATOM 693 C C . PRO A 1 87 ? -2.77 -23.547 3.064 1 60.56 87 PRO A C 1
ATOM 695 O O . PRO A 1 87 ? -1.718 -23.578 3.709 1 60.56 87 PRO A O 1
ATOM 698 N N . GLY A 1 88 ? -4.074 -23.422 3.727 1 54.5 88 GLY A N 1
ATOM 699 C CA . GLY A 1 88 ? -4.277 -23.438 5.164 1 54.5 88 GLY A CA 1
ATOM 700 C C . GLY A 1 88 ? -4.172 -22.062 5.793 1 54.5 88 GLY A C 1
ATOM 701 O O . GLY A 1 88 ? -4.359 -21.906 7.004 1 54.5 88 GLY A O 1
ATOM 702 N N . SER A 1 89 ? -3.662 -21.328 5.148 1 50.12 89 SER A N 1
ATOM 703 C CA . SER A 1 89 ? -3.494 -20.031 5.793 1 50.12 89 SER A CA 1
ATOM 704 C C . SER A 1 89 ? -4.762 -19.203 5.688 1 50.12 89 SER A C 1
ATOM 706 O O . SER A 1 89 ? -4.754 -18.125 5.078 1 50.12 89 SER A O 1
ATOM 708 N N . ILE A 1 90 ? -5.871 -19.891 5.656 1 45.66 90 ILE A N 1
ATOM 709 C CA . ILE A 1 90 ? -7.137 -19.172 5.633 1 45.66 90 ILE A CA 1
ATOM 710 C C . ILE A 1 90 ? -6.977 -17.828 6.348 1 45.66 90 ILE A C 1
ATOM 712 O O . ILE A 1 90 ? -7.398 -16.797 5.832 1 45.66 90 ILE A O 1
ATOM 716 N N . ASP A 1 91 ? -6.766 -18.078 7.703 1 47.5 91 ASP A N 1
ATOM 717 C CA . ASP A 1 91 ? -6.539 -17.016 8.672 1 47.5 91 ASP A CA 1
ATOM 718 C C . ASP A 1 91 ? -5.422 -16.078 8.211 1 47.5 91 ASP A C 1
ATOM 720 O O . ASP A 1 91 ? -5.223 -15.016 8.789 1 47.5 91 ASP A O 1
ATOM 724 N N . LYS A 1 92 ? -4.785 -16.594 7.219 1 54 92 LYS A N 1
ATOM 725 C CA . LYS A 1 92 ? -3.541 -16.078 6.66 1 54 92 LYS A CA 1
ATOM 726 C C . LYS A 1 92 ? -3.811 -15 5.609 1 54 92 LYS A C 1
ATOM 728 O O . LYS A 1 92 ? -2.906 -14.602 4.875 1 54 92 LYS A O 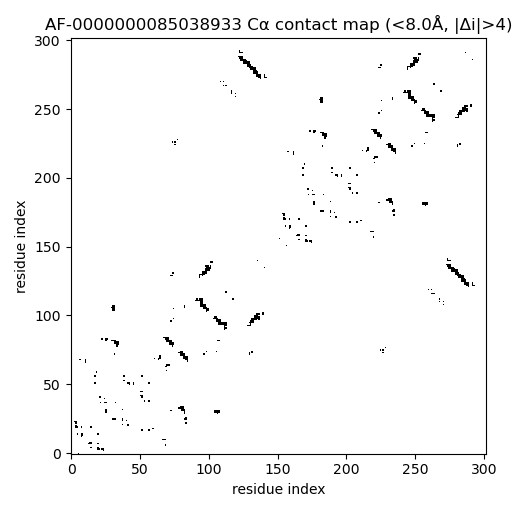1
ATOM 733 N N . LYS A 1 93 ? -5.027 -14.734 5.641 1 60.78 93 LYS A N 1
ATOM 734 C CA . LYS A 1 93 ? -5.453 -13.82 4.582 1 60.78 93 LYS A CA 1
ATOM 735 C C . LYS A 1 93 ? -4.809 -12.453 4.746 1 60.78 93 LYS A C 1
ATOM 737 O O . LYS A 1 93 ? -4.461 -11.797 3.76 1 60.78 93 LYS A O 1
ATOM 742 N N . TRP A 1 94 ? -4.547 -12.258 6.051 1 78.38 94 TRP A N 1
ATOM 743 C CA . TRP A 1 94 ? -3.969 -10.93 6.188 1 78.38 94 TRP A CA 1
ATOM 744 C C . TRP A 1 94 ? -2.545 -11.008 6.73 1 78.38 94 TRP A C 1
ATOM 746 O O . TRP A 1 94 ? -2.344 -11.133 7.941 1 78.38 94 TRP A O 1
ATOM 756 N N . HIS A 1 95 ? -1.661 -11.211 5.891 1 86.94 95 HIS A N 1
ATOM 757 C CA . HIS A 1 95 ? -0.274 -11.352 6.32 1 86.94 95 HIS A CA 1
ATOM 758 C C . HIS A 1 95 ? 0.587 -10.219 5.773 1 86.94 95 HIS A C 1
ATOM 760 O O . HIS A 1 95 ? 0.166 -9.492 4.871 1 86.94 95 HIS A O 1
ATOM 766 N N . LEU A 1 96 ? 1.73 -10.125 6.371 1 89.69 96 LEU A N 1
ATOM 767 C CA . LEU A 1 96 ? 2.658 -9.062 5.992 1 89.69 96 LEU A CA 1
ATOM 768 C C . LEU A 1 96 ? 3.439 -9.445 4.738 1 89.69 96 LEU A C 1
ATOM 770 O O . LEU A 1 96 ? 3.721 -10.625 4.512 1 89.69 96 LEU A O 1
ATOM 774 N N . HIS A 1 97 ? 3.701 -8.5 3.973 1 93.31 97 HIS A N 1
ATOM 775 C CA . HIS A 1 97 ? 4.613 -8.633 2.844 1 93.31 97 HIS A CA 1
ATOM 776 C C . HIS A 1 97 ? 5.848 -7.754 3.025 1 93.31 97 HIS A C 1
ATOM 778 O O . HIS A 1 97 ? 5.812 -6.77 3.766 1 93.31 97 HIS A O 1
ATOM 784 N N . PHE A 1 98 ? 6.953 -8.219 2.443 1 94.31 98 PHE A N 1
ATOM 785 C CA . PHE A 1 98 ? 8.188 -7.438 2.484 1 94.31 98 PHE A CA 1
ATOM 786 C C . PHE A 1 98 ? 8.625 -7.047 1.077 1 94.31 98 PHE A C 1
ATOM 788 O O . PHE A 1 98 ? 8.656 -7.887 0.175 1 94.31 98 PHE A O 1
ATOM 795 N N . HIS A 1 99 ? 8.867 -5.836 0.878 1 96.88 99 HIS A N 1
ATOM 796 C CA . HIS A 1 99 ? 9.469 -5.336 -0.352 1 96.88 99 HIS A CA 1
ATOM 797 C C . HIS A 1 99 ? 10.898 -4.852 -0.11 1 96.88 99 HIS A C 1
ATOM 799 O O . HIS A 1 99 ? 11.109 -3.891 0.631 1 96.88 99 HIS A O 1
ATOM 805 N N . CYS A 1 100 ? 11.812 -5.461 -0.751 1 96.75 100 CYS 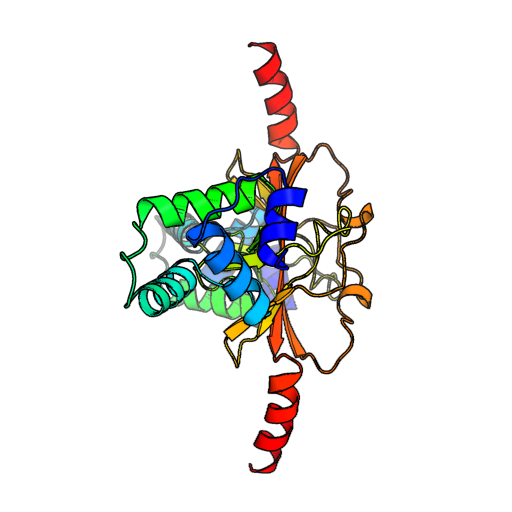A N 1
ATOM 806 C CA . CYS A 1 100 ? 13.211 -5.082 -0.611 1 96.75 100 CYS A CA 1
ATOM 807 C C . CYS A 1 100 ? 13.57 -3.949 -1.564 1 96.75 100 CYS A C 1
ATOM 809 O O . CYS A 1 100 ? 13.383 -4.07 -2.777 1 96.75 100 CYS A O 1
ATOM 811 N N . LYS A 1 101 ? 14.18 -2.984 -1.089 1 95.5 101 LYS A N 1
ATOM 812 C CA . LYS A 1 101 ? 14.531 -1.812 -1.888 1 95.5 101 LYS A CA 1
ATOM 813 C C . LYS A 1 101 ? 15.836 -2.039 -2.652 1 95.5 101 LYS A C 1
ATOM 815 O O . LYS A 1 101 ? 16.156 -1.284 -3.572 1 95.5 101 LYS A O 1
ATOM 820 N N . LYS A 1 102 ? 16.516 -3.014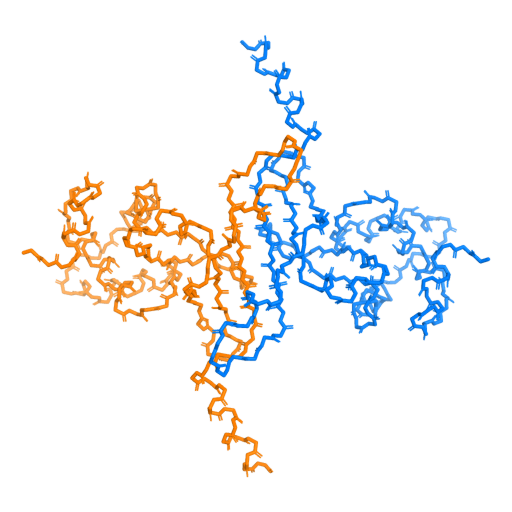 -2.33 1 95.31 102 LYS A N 1
ATOM 821 C CA . LYS A 1 102 ? 17.781 -3.311 -2.996 1 95.31 102 LYS A CA 1
ATOM 822 C C . LYS A 1 102 ? 17.578 -4.258 -4.172 1 95.31 102 LYS A C 1
ATOM 824 O O . LYS A 1 102 ? 17.922 -3.936 -5.309 1 95.31 102 LYS A O 1
ATOM 829 N N . CYS A 1 103 ? 17.016 -5.387 -4.008 1 95.62 103 CYS A N 1
ATOM 830 C CA . CYS A 1 103 ? 16.828 -6.355 -5.078 1 95.62 103 CYS A CA 1
ATOM 831 C C . CYS A 1 103 ? 15.492 -6.145 -5.781 1 95.62 103 CYS A C 1
ATOM 833 O O . CYS A 1 103 ? 15.25 -6.719 -6.844 1 95.62 103 CYS A O 1
ATOM 835 N N . ASN A 1 104 ? 14.562 -5.438 -5.145 1 96.12 104 ASN A N 1
ATOM 836 C CA . ASN A 1 104 ? 13.266 -5.043 -5.684 1 96.12 104 ASN A CA 1
ATOM 837 C C . ASN A 1 104 ? 12.273 -6.203 -5.664 1 96.12 104 ASN A C 1
ATOM 839 O O . ASN A 1 104 ? 11.242 -6.148 -6.328 1 96.12 104 ASN A O 1
ATOM 843 N N . ASN A 1 105 ? 12.648 -7.227 -4.938 1 96.25 105 ASN A N 1
ATOM 844 C CA . ASN A 1 105 ? 11.711 -8.336 -4.797 1 96.25 105 ASN A CA 1
ATOM 845 C C . ASN A 1 105 ? 10.703 -8.078 -3.68 1 96.25 105 ASN A C 1
ATOM 847 O O . ASN A 1 105 ? 11.031 -7.445 -2.676 1 96.25 105 ASN A O 1
ATOM 851 N N . THR A 1 106 ? 9.5 -8.562 -3.881 1 96.88 106 THR A N 1
ATOM 852 C CA . THR A 1 106 ? 8.43 -8.57 -2.887 1 96.88 106 THR A CA 1
ATOM 853 C C . THR A 1 106 ? 8.016 -10 -2.555 1 96.88 106 THR A C 1
ATOM 855 O O . THR A 1 106 ? 7.859 -10.828 -3.451 1 96.88 106 THR A O 1
ATOM 858 N N . PHE A 1 107 ? 7.879 -10.289 -1.281 1 94 107 PHE A N 1
ATOM 859 C CA . PHE A 1 107 ? 7.5 -11.656 -0.941 1 94 107 PHE A CA 1
ATOM 860 C C . PHE A 1 107 ? 6.672 -11.68 0.338 1 94 107 PHE A C 1
ATOM 862 O O . PHE A 1 107 ? 6.684 -10.719 1.112 1 94 107 PHE A O 1
ATOM 869 N N . CYS A 1 108 ? 5.961 -12.75 0.551 1 91.38 108 CYS A N 1
ATOM 870 C CA . CYS A 1 108 ? 5.102 -12.961 1.711 1 91.38 108 CYS A CA 1
ATOM 871 C C . CYS A 1 108 ? 5.926 -13.305 2.945 1 91.38 108 CYS A C 1
ATOM 873 O O . CYS A 1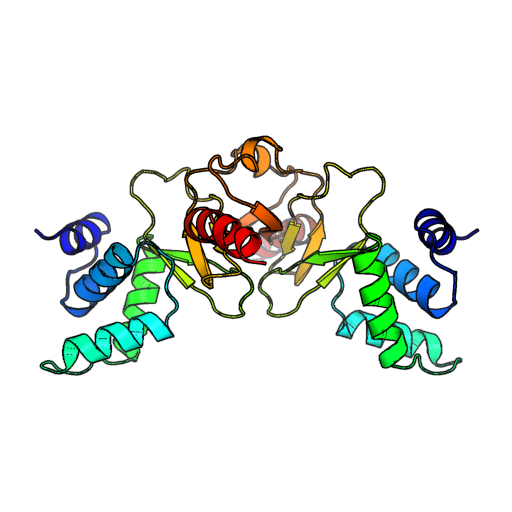 108 ? 6.898 -14.055 2.857 1 91.38 108 CYS A O 1
ATOM 875 N N . LEU A 1 109 ? 5.566 -12.703 4.02 1 88.88 109 LEU A N 1
ATOM 876 C CA . LEU A 1 109 ? 6.141 -13.094 5.305 1 88.88 109 LEU A CA 1
ATOM 877 C C . LEU A 1 109 ? 5.207 -14.047 6.047 1 88.88 109 LEU A C 1
ATOM 879 O O . LEU A 1 109 ? 3.988 -13.984 5.875 1 88.88 109 LEU A O 1
ATOM 883 N N . PRO A 1 110 ? 5.828 -14.914 6.844 1 81.69 110 PRO A N 1
ATOM 884 C CA . PRO A 1 110 ? 4.98 -15.852 7.586 1 81.69 110 PRO A CA 1
ATOM 885 C C . PRO A 1 110 ? 4.129 -15.156 8.648 1 81.69 110 PRO A C 1
ATOM 887 O O . PRO A 1 110 ? 3.125 -15.719 9.094 1 81.69 110 PRO A O 1
ATOM 890 N N . GLU A 1 111 ? 4.492 -14.031 9.062 1 74.31 111 GLU A N 1
ATOM 891 C CA . GLU A 1 111 ? 3.789 -13.297 10.117 1 74.31 111 GLU A CA 1
ATOM 892 C C . GLU A 1 111 ? 2.406 -12.859 9.648 1 74.31 111 GLU A C 1
ATOM 894 O O . GLU A 1 111 ? 2.266 -12.281 8.57 1 74.31 111 GLU A O 1
ATOM 899 N N . THR A 1 112 ? 1.431 -13.219 10.477 1 73.5 112 THR A N 1
ATOM 900 C CA . THR A 1 112 ? 0.054 -12.836 10.18 1 73.5 112 THR A CA 1
ATOM 901 C C . THR A 1 112 ? -0.433 -11.773 11.156 1 73.5 112 THR A C 1
ATOM 903 O O . THR A 1 112 ? 0.073 -11.664 12.273 1 73.5 112 THR A O 1
ATOM 906 N N . MET A 1 113 ? -1.23 -10.945 10.617 1 73.5 113 MET A N 1
ATOM 907 C CA . MET A 1 113 ? -1.846 -9.969 11.508 1 73.5 113 MET A CA 1
ATOM 908 C C . MET A 1 113 ? -2.836 -10.633 12.453 1 73.5 113 MET A C 1
ATOM 910 O O . MET A 1 113 ? -3.656 -11.453 12.023 1 73.5 113 MET A O 1
ATOM 914 N N . PRO A 1 114 ? -2.596 -10.258 13.727 1 71.19 114 PRO A N 1
ATOM 915 C CA . PRO A 1 114 ? -3.619 -10.758 14.648 1 71.19 114 PRO A CA 1
ATOM 916 C C . PRO A 1 114 ? -5.02 -10.258 14.297 1 71.19 114 PRO A C 1
ATOM 918 O O . PRO A 1 114 ? -5.191 -9.094 13.945 1 71.19 114 PRO A O 1
ATOM 921 N N . ILE A 1 115 ? -5.934 -11.156 14.367 1 67.81 115 ILE A N 1
ATOM 922 C CA . ILE A 1 115 ? -7.328 -10.883 14.023 1 67.81 115 ILE A CA 1
ATOM 923 C C . ILE A 1 115 ? -7.844 -9.711 14.852 1 67.81 115 ILE A C 1
ATOM 925 O O . ILE A 1 115 ? -8.664 -8.922 14.375 1 67.81 115 ILE A O 1
ATOM 929 N N . ASN A 1 116 ? -7.305 -9.648 16.031 1 70.56 116 ASN A N 1
ATOM 930 C CA . ASN A 1 116 ? -7.789 -8.594 16.922 1 70.56 116 ASN A CA 1
ATOM 931 C C . ASN A 1 116 ? -7.402 -7.211 16.406 1 70.56 116 ASN A C 1
ATOM 933 O O . ASN A 1 116 ? -8.078 -6.223 16.719 1 70.56 116 ASN A O 1
ATOM 937 N N . LEU A 1 117 ? -6.344 -7.16 15.672 1 69.12 117 LEU A N 1
ATOM 938 C CA . LEU A 1 117 ? -5.938 -5.879 15.117 1 69.12 117 LEU A CA 1
ATOM 939 C C . LEU A 1 117 ? -6.844 -5.477 13.961 1 69.12 117 LEU A C 1
ATOM 941 O O . LEU A 1 117 ? -6.973 -4.289 13.648 1 69.12 117 LEU A O 1
ATOM 945 N N . LEU A 1 118 ? -7.465 -6.496 13.398 1 67.75 118 LEU A N 1
ATOM 946 C CA . LEU A 1 118 ? -8.391 -6.219 12.297 1 67.75 118 LEU A CA 1
ATOM 947 C C . LEU A 1 118 ? -9.781 -5.895 12.828 1 67.75 118 LEU A C 1
ATOM 949 O O . LEU A 1 118 ? -10.633 -5.398 12.094 1 67.75 118 LEU A O 1
ATOM 953 N N . SER A 1 119 ? -9.891 -6.184 14.094 1 69.25 119 SER A N 1
ATOM 954 C CA . SER A 1 119 ? -11.133 -5.793 14.742 1 69.25 119 SER A CA 1
ATOM 955 C C . SER A 1 119 ? -11.109 -4.328 15.164 1 69.25 119 SER A C 1
ATOM 957 O O . SER A 1 119 ? -11.102 -4.02 16.359 1 69.25 119 SER A O 1
ATOM 959 N N . ILE A 1 120 ? -10.883 -3.422 14.266 1 66.19 120 ILE A N 1
ATOM 960 C CA . ILE A 1 120 ? -10.695 -1.994 14.484 1 66.19 120 ILE A CA 1
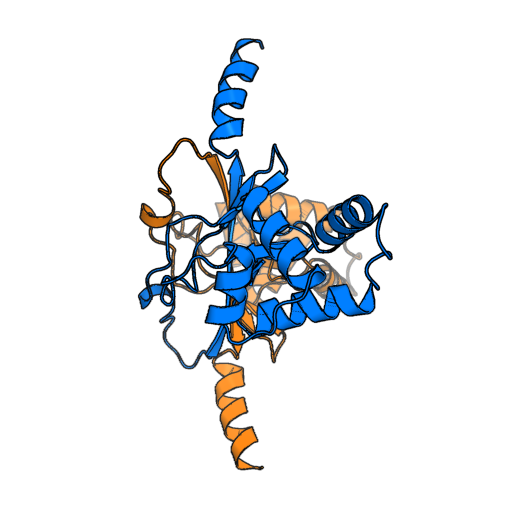ATOM 961 C C . ILE A 1 120 ? -11.961 -1.385 15.07 1 66.19 120 ILE A C 1
ATOM 963 O O . ILE A 1 120 ? -12.062 -0.166 15.227 1 66.19 120 ILE A O 1
ATOM 967 N N . GLY A 1 121 ? -12.617 -2.109 15.711 1 65.44 121 GLY A N 1
ATOM 968 C CA . GLY A 1 121 ? -13.828 -1.541 16.281 1 65.44 121 GLY A CA 1
ATOM 969 C C . GLY A 1 121 ? -14.641 -0.743 15.273 1 65.44 121 GLY A C 1
ATOM 970 O O . GLY A 1 121 ? -14.219 -0.565 14.125 1 65.44 121 GLY A O 1
ATOM 971 N N . GLY A 1 122 ? -15.812 -0.394 15.609 1 67.31 122 GLY A N 1
ATOM 972 C CA . GLY A 1 122 ? -16.703 0.381 14.758 1 67.31 122 GLY A CA 1
ATOM 973 C C . GLY A 1 122 ? -17.359 -0.451 13.672 1 67.31 122 GLY A C 1
ATOM 974 O O . GLY A 1 122 ? -17.188 -1.671 13.633 1 67.31 122 GLY A O 1
ATOM 975 N N . ASP A 1 123 ? -18.125 0.203 12.859 1 83.19 123 ASP A N 1
ATOM 976 C CA . ASP A 1 123 ? -18.844 -0.451 11.781 1 83.19 123 ASP A CA 1
ATOM 977 C C . ASP A 1 123 ? -18.078 -0.352 10.461 1 83.19 123 ASP A C 1
ATOM 979 O O . ASP A 1 123 ? -18.578 0.196 9.484 1 83.19 123 ASP A O 1
ATOM 983 N N . TYR A 1 124 ? -16.781 -0.734 10.523 1 87.75 124 TYR A N 1
ATOM 984 C CA . TYR A 1 124 ? -15.984 -0.802 9.297 1 87.75 124 TYR A CA 1
ATOM 985 C C . TYR A 1 124 ? -16.203 -2.127 8.578 1 87.75 124 TYR A C 1
ATOM 987 O O . TYR A 1 124 ? -16.328 -3.176 9.219 1 87.75 124 TYR A O 1
ATOM 995 N N . HIS A 1 125 ? -16.297 -2.057 7.359 1 90.56 125 HIS A N 1
ATOM 996 C CA . HIS A 1 125 ? -16.312 -3.258 6.531 1 90.56 125 HIS A CA 1
ATOM 997 C C . HIS A 1 125 ? -15.031 -3.391 5.73 1 90.56 125 HIS A C 1
ATOM 999 O O . HIS A 1 125 ? -14.836 -2.689 4.734 1 90.56 125 HIS A O 1
ATOM 1005 N N . ILE A 1 126 ? -14.188 -4.293 6.152 1 89.06 126 ILE A N 1
ATOM 1006 C CA . ILE A 1 126 ? -12.883 -4.469 5.516 1 89.06 126 ILE A CA 1
ATOM 1007 C C . ILE A 1 126 ? -13.023 -5.391 4.305 1 89.06 126 ILE A C 1
ATOM 1009 O O . ILE A 1 126 ? -13.562 -6.492 4.418 1 89.06 126 ILE A O 1
ATOM 1013 N N . ILE A 1 127 ? -12.578 -4.914 3.186 1 87.81 127 ILE A N 1
ATOM 1014 C CA . ILE A 1 127 ? -12.656 -5.664 1.938 1 87.81 127 ILE A CA 1
ATOM 1015 C C . ILE A 1 127 ? -11.289 -6.23 1.586 1 87.81 127 ILE A C 1
ATOM 1017 O O . ILE A 1 127 ? -11.18 -7.352 1.076 1 87.81 127 ILE A O 1
ATOM 1021 N N . ARG A 1 128 ? -10.25 -5.504 1.82 1 88.25 128 ARG A N 1
ATOM 1022 C CA . ARG A 1 128 ? -8.891 -5.902 1.471 1 88.25 128 ARG A CA 1
ATOM 1023 C C . ARG A 1 128 ? -7.879 -5.309 2.441 1 88.25 128 ARG A C 1
ATOM 1025 O O . ARG A 1 128 ? -8.117 -4.246 3.021 1 88.25 128 ARG A O 1
ATOM 1032 N N . VAL A 1 129 ? -6.824 -6.059 2.607 1 89.94 129 VAL A N 1
ATOM 1033 C CA . VAL A 1 129 ? -5.734 -5.598 3.463 1 89.94 129 VAL A CA 1
ATOM 1034 C C . VAL A 1 129 ? -4.422 -5.613 2.68 1 89.94 129 VAL A C 1
ATOM 1036 O O . VAL A 1 129 ? -4.137 -6.566 1.954 1 89.94 129 VAL A O 1
ATOM 1039 N N . ASN A 1 130 ? -3.723 -4.555 2.721 1 92.94 130 ASN A N 1
ATOM 1040 C CA . ASN A 1 130 ? -2.398 -4.445 2.115 1 92.94 130 ASN A CA 1
ATOM 1041 C C . ASN A 1 130 ? -1.349 -4.027 3.141 1 92.94 130 ASN A C 1
ATOM 1043 O O . ASN A 1 130 ? -1.312 -2.867 3.561 1 92.94 130 ASN A O 1
ATOM 1047 N N . LEU A 1 131 ? -0.565 -4.973 3.518 1 92.31 131 LEU A N 1
ATOM 1048 C CA . LEU A 1 131 ? 0.427 -4.773 4.57 1 92.31 131 LEU A CA 1
ATOM 1049 C C . LEU A 1 131 ? 1.835 -5.027 4.043 1 92.31 131 LEU A C 1
ATOM 1051 O O . LEU A 1 131 ? 2.223 -6.18 3.83 1 92.31 131 LEU A O 1
ATOM 1055 N N . VAL A 1 132 ? 2.555 -3.984 3.91 1 94.12 132 VAL A N 1
ATOM 1056 C CA . VAL A 1 132 ? 3.861 -4.133 3.279 1 94.12 132 VAL A CA 1
ATOM 1057 C C . VAL A 1 132 ? 4.926 -3.439 4.125 1 94.12 132 VAL A C 1
ATOM 1059 O O . VAL A 1 132 ? 4.777 -2.27 4.484 1 94.12 132 VAL A O 1
ATOM 1062 N N . LEU A 1 133 ? 5.941 -4.16 4.453 1 92.75 133 LEU A N 1
ATOM 1063 C CA . LEU A 1 133 ? 7.172 -3.629 5.023 1 92.75 133 LEU A CA 1
ATOM 1064 C C . LEU A 1 133 ? 8.203 -3.357 3.936 1 92.75 133 LEU A C 1
ATOM 1066 O O . LEU A 1 133 ? 8.43 -4.199 3.062 1 92.75 133 LEU A O 1
ATOM 1070 N N . HIS A 1 134 ? 8.75 -2.191 3.965 1 94.12 134 HIS A N 1
ATOM 1071 C CA . HIS A 1 134 ? 9.781 -1.832 3 1 94.12 134 HIS A CA 1
ATOM 1072 C C . HIS A 1 134 ? 11.148 -1.757 3.666 1 94.12 134 HIS A C 1
ATOM 1074 O O . HIS A 1 134 ? 11.281 -1.217 4.766 1 94.12 134 HIS A O 1
ATOM 1080 N N . GLY A 1 135 ? 12.164 -2.24 3.012 1 94.12 135 GLY A N 1
ATOM 1081 C CA . GLY A 1 135 ? 13.516 -2.176 3.541 1 94.12 135 GLY A CA 1
ATOM 1082 C C . GLY A 1 135 ? 14.508 -3.02 2.762 1 94.12 135 GLY A C 1
ATOM 1083 O O . GLY A 1 135 ? 14.438 -3.084 1.532 1 94.12 135 GLY A O 1
ATOM 1084 N N . ILE A 1 136 ? 15.484 -3.506 3.531 1 95.06 136 ILE A N 1
ATOM 1085 C CA . ILE A 1 136 ? 16.5 -4.383 2.957 1 95.06 136 ILE A CA 1
ATOM 1086 C C . ILE A 1 136 ? 16.328 -5.801 3.494 1 95.06 136 ILE A C 1
ATOM 1088 O O . ILE A 1 136 ? 16.266 -6.008 4.711 1 95.06 136 ILE A O 1
ATOM 1092 N N . CYS A 1 137 ? 16.172 -6.719 2.586 1 93.5 137 CYS A N 1
ATOM 1093 C CA . CYS A 1 137 ? 15.875 -8.078 3.014 1 93.5 137 CYS A CA 1
ATOM 1094 C C . CYS A 1 137 ? 17.141 -8.789 3.498 1 93.5 137 CYS A C 1
ATOM 1096 O O . CYS A 1 137 ? 18.25 -8.273 3.326 1 93.5 137 CYS A O 1
ATOM 1098 N N . GLU A 1 138 ? 16.953 -9.977 4.027 1 90.62 138 GLU A N 1
ATOM 1099 C CA . GLU A 1 138 ? 18.016 -10.758 4.641 1 90.62 138 GLU A CA 1
ATOM 1100 C C . GLU A 1 138 ? 19.125 -11.062 3.633 1 90.62 138 GLU A C 1
ATOM 1102 O O . GLU A 1 138 ? 20.312 -10.953 3.951 1 90.62 138 GLU A O 1
ATOM 1107 N N . LYS A 1 139 ? 18.781 -11.492 2.486 1 91.19 139 LYS A N 1
ATOM 1108 C CA . LYS A 1 139 ? 19.734 -11.867 1.447 1 91.19 139 LYS A CA 1
ATOM 1109 C C . LYS A 1 139 ? 20.609 -10.672 1.054 1 91.19 139 LYS A C 1
ATOM 1111 O O . LYS A 1 139 ? 21.812 -10.82 0.846 1 91.19 139 LYS A O 1
ATOM 1116 N N . CYS A 1 140 ? 20 -9.523 0.983 1 93.38 140 CYS A N 1
ATOM 1117 C CA . CYS A 1 140 ? 20.703 -8.32 0.562 1 93.38 140 CYS A CA 1
ATOM 1118 C C . CYS A 1 140 ? 21.469 -7.703 1.726 1 93.38 140 CYS A C 1
ATOM 1120 O O . CYS A 1 140 ? 22.453 -6.992 1.519 1 93.38 140 CYS A O 1
ATOM 1122 N N . ASN A 1 141 ? 20.844 -7.789 2.924 1 85.25 141 ASN A N 1
ATOM 1123 C CA . ASN A 1 141 ? 21.516 -7.25 4.102 1 85.25 141 ASN A CA 1
ATOM 1124 C C . ASN A 1 141 ? 22.859 -7.945 4.34 1 85.25 141 ASN A C 1
ATOM 1126 O O . ASN A 1 141 ? 23.828 -7.301 4.734 1 85.25 141 ASN A O 1
ATOM 1130 N N . GLY A 1 142 ? 22.938 -9.234 4.34 1 73.88 142 GLY A N 1
ATOM 1131 C CA . GLY A 1 142 ? 24.234 -9.914 4.387 1 73.88 142 GLY A CA 1
ATOM 1132 C C . GLY A 1 142 ? 25.188 -9.438 3.312 1 73.88 142 GLY A C 1
ATOM 1133 O O . GLY A 1 142 ? 26.391 -9.352 3.547 1 73.88 142 GLY A O 1
ATOM 1134 N N . ASN A 1 143 ? 24.641 -9.117 2.211 1 59.41 143 ASN A N 1
ATOM 1135 C CA . ASN A 1 143 ? 25.469 -8.531 1.164 1 59.41 143 ASN A CA 1
ATOM 1136 C C . ASN A 1 143 ? 25.812 -7.074 1.474 1 59.41 143 ASN A C 1
ATOM 1138 O O . ASN A 1 143 ? 26.844 -6.562 1.019 1 59.41 143 ASN A O 1
ATOM 1142 N N . TYR A 1 144 ? 24.844 -6.48 2.199 1 55.72 144 TYR A N 1
ATOM 1143 C CA . TYR A 1 144 ? 25.078 -5.098 2.609 1 55.72 144 TYR A CA 1
ATOM 1144 C C . TYR A 1 144 ? 26.188 -5.016 3.654 1 55.72 144 TYR A C 1
ATOM 1146 O O . TYR A 1 144 ? 26.938 -4.039 3.697 1 55.72 144 TYR A O 1
ATOM 1154 N N . ARG A 1 145 ? 26.297 -6.008 4.414 1 54.78 145 ARG A N 1
ATOM 1155 C CA . ARG A 1 145 ? 27.422 -5.992 5.352 1 54.78 145 ARG A CA 1
ATOM 1156 C C . ARG A 1 145 ? 28.75 -6.129 4.617 1 54.78 145 ARG A C 1
ATOM 1158 O O . ARG A 1 145 ? 29.75 -5.516 5.012 1 54.78 145 ARG A O 1
ATOM 1165 N N . ASN A 1 146 ? 28.766 -6.863 3.635 1 52.78 146 ASN A N 1
ATOM 1166 C CA . ASN A 1 146 ? 30.031 -7.016 2.934 1 52.78 146 ASN A CA 1
ATOM 1167 C C . ASN A 1 146 ? 30.391 -5.766 2.135 1 52.78 146 ASN A C 1
ATOM 1169 O O . ASN A 1 146 ? 31.547 -5.535 1.818 1 52.78 146 ASN A O 1
ATOM 1173 N N . GLU A 1 147 ? 29.391 -5.082 1.729 1 45.53 147 GLU A N 1
ATOM 1174 C CA . GLU A 1 147 ? 29.75 -3.906 0.938 1 45.53 147 GLU A CA 1
ATOM 1175 C C . GLU A 1 147 ? 30.188 -2.754 1.831 1 45.53 147 GLU A C 1
ATOM 1177 O O . GLU A 1 147 ? 30.844 -1.817 1.363 1 45.53 147 GLU A O 1
ATOM 1182 N N . LYS A 1 148 ? 29.703 -2.695 2.939 1 42.59 148 LYS A N 1
ATOM 1183 C CA . LYS A 1 148 ? 30.297 -1.656 3.773 1 42.59 148 LYS A CA 1
ATOM 1184 C C . LYS A 1 148 ? 31.719 -2.033 4.195 1 42.59 148 LYS A C 1
ATOM 1186 O O . LYS A 1 148 ? 32.406 -1.24 4.832 1 42.59 148 LYS A O 1
ATOM 1191 N N . LYS A 1 149 ? 32.125 -3.299 4.145 1 40.16 149 LYS A N 1
ATOM 1192 C CA . LYS A 1 149 ? 33.5 -3.596 4.559 1 40.16 149 LYS A CA 1
ATOM 1193 C C . LYS A 1 149 ? 34.5 -3.135 3.508 1 40.16 149 LYS A C 1
ATOM 1195 O O . LYS A 1 149 ? 35.719 -3.098 3.768 1 40.16 149 LYS A O 1
ATOM 1200 N N . HIS A 1 150 ? 34.062 -3.076 2.387 1 36.78 150 HIS A N 1
ATOM 1201 C CA . HIS A 1 150 ? 35.094 -2.658 1.449 1 36.78 150 HIS A CA 1
ATOM 1202 C C . HIS A 1 150 ? 35.094 -1.143 1.281 1 36.78 150 HIS A C 1
ATOM 1204 O O . HIS A 1 150 ? 35.781 -0.616 0.411 1 36.78 150 HIS A O 1
ATOM 1210 N N . ILE A 1 151 ? 34.062 -0.521 1.943 1 29.8 151 ILE A N 1
ATOM 1211 C CA . ILE A 1 151 ? 34.438 0.881 1.834 1 29.8 151 ILE A CA 1
ATOM 1212 C C . ILE A 1 151 ? 35.188 1.307 3.092 1 29.8 151 ILE A C 1
ATOM 1214 O O . ILE A 1 151 ? 34.812 0.943 4.207 1 29.8 151 ILE A O 1
ATOM 1218 N N . MET B 1 1 ? 0.113 30.984 20.938 1 72.31 1 MET B N 1
ATOM 1219 C CA . MET B 1 1 ? 0.55 30.406 19.656 1 72.31 1 MET B CA 1
ATOM 1220 C C . MET B 1 1 ? -0.472 29.406 19.141 1 72.31 1 MET B C 1
ATOM 1222 O O . MET B 1 1 ? -1.124 28.703 19.922 1 72.31 1 MET B O 1
ATOM 1226 N N . SER B 1 2 ? -0.733 29.531 17.844 1 88.56 2 SER B N 1
ATOM 1227 C CA . SER B 1 2 ? -1.727 28.656 17.234 1 88.56 2 SER B CA 1
ATOM 1228 C C . SER B 1 2 ? -1.232 27.219 17.172 1 88.56 2 SER B C 1
ATOM 1230 O O . SER B 1 2 ? -0.037 26.953 17.328 1 88.56 2 SER B O 1
ATOM 1232 N N . ILE B 1 3 ? -2.084 26.266 17.125 1 88.94 3 ILE B N 1
ATOM 1233 C CA . ILE B 1 3 ? -1.773 24.844 17.109 1 88.94 3 ILE B CA 1
ATOM 1234 C C . ILE B 1 3 ? -0.71 24.562 16.047 1 88.94 3 ILE B C 1
ATOM 1236 O O . ILE B 1 3 ? 0.298 23.906 16.328 1 88.94 3 ILE B O 1
ATOM 1240 N N . PRO B 1 4 ? -0.821 25.172 14.883 1 92.75 4 PRO B N 1
ATOM 1241 C CA . PRO B 1 4 ? 0.223 24.938 13.875 1 92.75 4 PRO B CA 1
ATOM 1242 C C . PRO B 1 4 ? 1.586 25.484 14.312 1 92.75 4 PRO B C 1
ATOM 1244 O O . PRO B 1 4 ? 2.605 24.812 14.117 1 92.75 4 PRO B O 1
ATOM 1247 N N . GLU B 1 5 ? 1.599 26.609 14.875 1 92.38 5 GLU B N 1
ATOM 1248 C CA . GLU B 1 5 ? 2.854 27.219 15.312 1 92.38 5 GLU B CA 1
ATOM 1249 C C . GLU B 1 5 ? 3.51 26.375 16.406 1 92.38 5 GLU B C 1
ATOM 1251 O O . GLU B 1 5 ? 4.738 26.25 16.453 1 92.38 5 GLU B O 1
ATOM 1256 N N . ASP B 1 6 ? 2.68 25.859 17.25 1 93.38 6 ASP B N 1
ATOM 1257 C CA . ASP B 1 6 ? 3.197 25 18.312 1 93.38 6 ASP B CA 1
ATOM 1258 C C . ASP B 1 6 ? 3.846 23.75 17.734 1 93.38 6 ASP B C 1
ATOM 1260 O O . ASP B 1 6 ? 4.914 23.328 18.188 1 93.38 6 ASP B O 1
ATOM 1264 N N . ILE B 1 7 ? 3.197 23.188 16.766 1 92.88 7 ILE B N 1
ATOM 1265 C CA . ILE B 1 7 ? 3.719 21.984 16.109 1 92.88 7 ILE B CA 1
ATOM 1266 C C . ILE B 1 7 ? 5.066 22.281 15.461 1 92.88 7 ILE B C 1
ATOM 1268 O O . ILE B 1 7 ? 6.02 21.516 15.609 1 92.88 7 ILE B O 1
ATOM 1272 N N . LEU B 1 8 ? 5.133 23.422 14.766 1 95.12 8 LEU B N 1
ATOM 1273 C CA . LEU B 1 8 ? 6.371 23.828 14.109 1 95.12 8 LEU B CA 1
ATOM 1274 C C . LEU B 1 8 ? 7.484 24.031 15.125 1 95.12 8 LEU B C 1
ATOM 1276 O O . LEU B 1 8 ? 8.594 23.531 14.953 1 95.12 8 LEU B O 1
ATOM 1280 N N . LYS B 1 9 ? 7.184 24.672 16.172 1 94.19 9 LYS B N 1
ATOM 1281 C CA . LYS B 1 9 ? 8.156 24.953 17.219 1 94.19 9 LYS B CA 1
ATOM 1282 C C . LYS B 1 9 ? 8.641 23.656 17.859 1 94.19 9 LYS B C 1
ATOM 1284 O O . LYS B 1 9 ? 9.844 23.484 18.094 1 94.19 9 LYS B O 1
ATOM 1289 N N . ASP B 1 10 ? 7.711 22.781 18.156 1 92.12 10 ASP B N 1
ATOM 1290 C CA . ASP B 1 10 ? 8.023 21.516 18.797 1 92.12 10 ASP B CA 1
ATOM 1291 C C . ASP B 1 10 ? 8.977 20.672 17.938 1 92.12 10 ASP B C 1
ATOM 1293 O O . ASP B 1 10 ? 9.703 19.828 18.469 1 92.12 10 ASP B O 1
ATOM 1297 N N . HIS B 1 11 ? 9 20.922 16.656 1 93.5 11 HIS B N 1
ATOM 1298 C CA . HIS B 1 11 ? 9.836 20.141 15.742 1 93.5 11 HIS B CA 1
ATOM 1299 C C . HIS B 1 11 ? 11.047 20.953 15.281 1 93.5 11 HIS B C 1
ATOM 1301 O O . HIS B 1 11 ? 11.742 20.562 14.344 1 93.5 11 HIS B O 1
ATOM 1307 N N . GLY B 1 12 ? 11.195 22.141 15.844 1 94.94 12 GLY B N 1
ATOM 1308 C CA . GLY B 1 12 ? 12.367 22.953 15.578 1 94.94 12 GLY B CA 1
ATOM 1309 C C . GLY B 1 12 ? 12.336 23.609 14.211 1 94.94 12 GLY B C 1
ATOM 1310 O O . GLY B 1 12 ? 13.383 23.797 13.578 1 94.94 12 GLY B O 1
ATOM 1311 N N . ILE B 1 13 ? 11.211 23.828 13.734 1 95.38 13 ILE B N 1
ATOM 1312 C CA . ILE B 1 13 ? 11.047 24.422 12.406 1 95.38 13 ILE B CA 1
ATOM 1313 C C . ILE B 1 13 ? 10.578 25.875 12.547 1 95.38 13 ILE B C 1
ATOM 1315 O O . ILE B 1 13 ? 9.68 26.172 13.336 1 95.38 13 ILE B O 1
ATOM 1319 N N . ARG B 1 14 ? 11.18 26.766 11.781 1 95 14 ARG B N 1
ATOM 1320 C CA . ARG B 1 14 ? 10.75 28.156 11.758 1 95 14 ARG B CA 1
ATOM 1321 C C . ARG B 1 14 ? 9.328 28.281 11.219 1 95 14 ARG B C 1
ATOM 1323 O O . ARG B 1 14 ? 8.992 27.672 10.195 1 95 14 ARG B O 1
ATOM 1330 N N . SER B 1 15 ? 8.617 29.078 11.906 1 94 15 SER B N 1
ATOM 1331 C CA . SER B 1 15 ? 7.234 29.266 11.484 1 94 15 SER B CA 1
ATOM 1332 C C . SER B 1 15 ? 7.145 30.281 10.344 1 94 15 SER B C 1
ATOM 1334 O O . SER B 1 15 ? 7.781 31.344 10.398 1 94 15 SER B O 1
ATOM 1336 N N . THR B 1 16 ? 6.516 29.922 9.266 1 90.94 16 THR B N 1
ATOM 1337 C CA . THR B 1 16 ? 6.117 30.844 8.203 1 90.94 16 THR B CA 1
ATOM 1338 C C . THR B 1 16 ? 4.629 30.703 7.902 1 90.94 16 THR B C 1
ATOM 1340 O O . THR B 1 16 ? 3.988 29.734 8.336 1 90.94 16 THR B O 1
ATOM 1343 N N . ASP B 1 17 ? 4.145 31.625 7.211 1 87.5 17 ASP B N 1
ATOM 1344 C CA . ASP B 1 17 ? 2.723 31.594 6.875 1 87.5 17 ASP B CA 1
ATOM 1345 C C . ASP B 1 17 ? 2.361 30.344 6.094 1 87.5 17 ASP B C 1
ATOM 1347 O O . ASP B 1 17 ? 1.395 29.656 6.426 1 87.5 17 ASP B O 1
ATOM 1351 N N . THR B 1 18 ? 3.18 30.031 5.156 1 88.12 18 THR B N 1
ATOM 1352 C CA . THR B 1 18 ? 2.932 28.875 4.305 1 88.12 18 THR B CA 1
ATOM 1353 C C . THR B 1 18 ? 2.947 27.594 5.125 1 88.12 18 THR B C 1
ATOM 1355 O O . THR B 1 18 ? 2.049 26.75 5 1 88.12 18 THR B O 1
ATOM 1358 N N . ARG B 1 19 ? 3.945 27.5 5.988 1 92.38 19 ARG B N 1
ATOM 1359 C CA . ARG B 1 19 ? 4.066 26.297 6.812 1 92.38 19 ARG B CA 1
ATOM 1360 C C . ARG B 1 19 ? 2.873 26.156 7.75 1 92.38 19 ARG B C 1
ATOM 1362 O O . ARG B 1 19 ? 2.318 25.062 7.895 1 92.38 19 ARG B O 1
ATOM 1369 N N . SER B 1 20 ? 2.516 27.219 8.336 1 92.62 20 SER B N 1
ATOM 1370 C CA . SER B 1 20 ? 1.378 27.203 9.25 1 92.62 20 SER B CA 1
ATOM 1371 C C . SER B 1 20 ? 0.089 26.844 8.516 1 92.62 20 SER B C 1
ATOM 1373 O O . SER B 1 20 ? -0.728 26.078 9.023 1 92.62 20 SER B O 1
ATOM 1375 N N . LYS B 1 21 ? -0.135 27.375 7.363 1 90.81 21 LYS B N 1
ATOM 1376 C CA . LYS B 1 21 ? -1.337 27.125 6.57 1 90.81 21 LYS B CA 1
ATOM 1377 C C . LYS B 1 21 ? -1.433 25.672 6.16 1 90.81 21 LYS B C 1
ATOM 1379 O O . LYS B 1 21 ? -2.518 25.078 6.172 1 90.81 21 LYS B O 1
ATOM 1384 N N . VAL B 1 22 ? -0.324 25.094 5.77 1 92.56 22 VAL B N 1
ATOM 1385 C CA . VAL B 1 22 ? -0.293 23.703 5.359 1 92.56 22 VAL B CA 1
ATOM 1386 C C . VAL B 1 22 ? -0.717 22.812 6.523 1 92.56 22 VAL B C 1
ATOM 1388 O O . VAL B 1 22 ? -1.591 21.953 6.367 1 92.56 22 VAL B O 1
ATOM 1391 N N . ILE B 1 23 ? -0.147 23.047 7.68 1 93.94 23 ILE B N 1
ATOM 1392 C CA . ILE B 1 23 ? -0.46 22.25 8.859 1 93.94 23 ILE B CA 1
ATOM 1393 C C . ILE B 1 23 ? -1.933 22.422 9.227 1 93.94 23 ILE B C 1
ATOM 1395 O O . ILE B 1 23 ? -2.627 21.453 9.508 1 93.94 23 ILE B O 1
ATOM 1399 N N . LYS B 1 24 ? -2.359 23.688 9.219 1 92.94 24 LYS B N 1
ATOM 1400 C CA . LYS B 1 24 ? -3.744 23.984 9.57 1 92.94 24 LYS B CA 1
ATOM 1401 C C . LYS B 1 24 ? -4.715 23.234 8.664 1 92.94 24 LYS B C 1
ATOM 1403 O O . LYS B 1 24 ? -5.707 22.672 9.133 1 92.94 24 LYS B O 1
ATOM 1408 N N . TYR B 1 25 ? -4.445 23.234 7.418 1 92.69 25 TYR B N 1
ATOM 1409 C CA . TYR B 1 25 ? -5.328 22.562 6.469 1 92.69 25 TYR B CA 1
ATOM 1410 C C . TYR B 1 25 ? -5.395 21.062 6.75 1 92.69 25 TYR B C 1
ATOM 1412 O O . TYR B 1 25 ? -6.48 20.484 6.785 1 92.69 25 TYR B O 1
ATOM 1420 N N . ILE B 1 26 ? -4.234 20.406 6.895 1 93.44 26 ILE B N 1
ATOM 1421 C CA . ILE B 1 26 ? -4.199 18.969 7.113 1 93.44 26 ILE B CA 1
ATOM 1422 C C . ILE B 1 26 ? -4.918 18.625 8.414 1 93.44 26 ILE B C 1
ATOM 1424 O O . ILE B 1 26 ? -5.668 17.656 8.484 1 93.44 26 ILE B O 1
ATOM 1428 N N . LEU B 1 27 ? -4.711 19.453 9.414 1 92.06 27 LEU B N 1
ATOM 1429 C CA . LEU B 1 27 ? -5.352 19.219 10.711 1 92.06 27 LEU B CA 1
ATOM 1430 C C . LEU B 1 27 ? -6.867 19.297 10.586 1 92.06 27 LEU B C 1
ATOM 1432 O O . LEU B 1 27 ? -7.586 18.5 11.18 1 92.06 27 LEU B O 1
ATOM 1436 N N . ARG B 1 28 ? -7.352 20.234 9.859 1 91.62 28 ARG B N 1
ATOM 1437 C CA . ARG B 1 28 ? -8.789 20.484 9.727 1 91.62 28 ARG B CA 1
ATOM 1438 C C . ARG B 1 28 ? -9.453 19.375 8.914 1 91.62 28 ARG B C 1
ATOM 1440 O O . ARG B 1 28 ? -10.578 18.969 9.219 1 91.62 28 ARG B O 1
ATOM 1447 N N . LYS B 1 29 ? -8.844 18.922 7.895 1 91.31 29 LYS B N 1
ATOM 1448 C CA . LYS B 1 29 ? -9.422 17.906 7.016 1 91.31 29 LYS B CA 1
ATOM 1449 C C . LYS B 1 29 ? -9.578 16.578 7.738 1 91.31 29 LYS B C 1
ATOM 1451 O O . LYS B 1 29 ? -10.5 15.805 7.445 1 91.31 29 LYS B O 1
ATOM 1456 N N . LYS B 1 30 ? -8.734 16.172 8.672 1 89.94 30 LYS B N 1
ATOM 1457 C CA . LYS B 1 30 ? -8.75 14.969 9.508 1 89.94 30 LYS B CA 1
ATOM 1458 C C . LYS B 1 30 ? -8.508 13.719 8.672 1 89.94 30 LYS B C 1
ATOM 1460 O O . LYS B 1 30 ? -8.617 12.602 9.18 1 89.94 30 LYS B O 1
ATOM 1465 N N . THR B 1 31 ? -8.406 13.812 7.402 1 94.69 31 THR B N 1
ATOM 1466 C CA . THR B 1 31 ? -8.031 12.727 6.512 1 94.69 31 THR B CA 1
ATOM 1467 C C . THR B 1 31 ? -6.73 13.039 5.781 1 94.69 31 THR B C 1
ATOM 1469 O O . THR B 1 31 ? -6.297 14.195 5.746 1 94.69 31 THR B O 1
ATOM 1472 N N . ALA B 1 32 ? -6.129 12.016 5.242 1 96.69 32 ALA B N 1
ATOM 1473 C CA . ALA B 1 32 ? -4.875 12.211 4.52 1 96.69 32 ALA B CA 1
ATOM 1474 C C . ALA B 1 32 ? -5.094 13.023 3.248 1 96.69 32 ALA B C 1
ATOM 1476 O O . ALA B 1 32 ? -6.133 12.898 2.596 1 96.69 32 ALA B O 1
ATOM 1477 N N . CYS B 1 33 ? -4.059 13.844 2.938 1 96.38 33 CYS B N 1
ATOM 1478 C CA . CYS B 1 33 ? -4.176 14.75 1.801 1 96.38 33 CYS B CA 1
ATOM 1479 C C . CYS B 1 33 ? -3.09 14.477 0.768 1 96.38 33 CYS B C 1
ATOM 1481 O O . CYS B 1 33 ? -1.938 14.227 1.125 1 96.38 33 CYS B O 1
ATOM 1483 N N . SER B 1 34 ? -3.566 14.539 -0.475 1 95.81 34 SER B N 1
ATOM 1484 C CA . SER B 1 34 ? -2.561 14.484 -1.532 1 95.81 34 SER B CA 1
ATOM 1485 C C . SER B 1 34 ? -1.883 15.844 -1.718 1 95.81 34 SER B C 1
ATOM 1487 O O . SER B 1 34 ? -2.4 16.859 -1.272 1 95.81 34 SER B O 1
ATOM 1489 N N . LEU B 1 35 ? -0.719 15.836 -2.412 1 93.69 35 LEU B N 1
ATOM 1490 C CA . LEU B 1 35 ? -0.016 17.078 -2.703 1 93.69 35 LEU B CA 1
ATOM 1491 C C . LEU B 1 35 ? -0.881 18.016 -3.549 1 93.69 35 LEU B C 1
ATOM 1493 O O . LEU B 1 35 ? -0.945 19.219 -3.289 1 93.69 35 LEU B O 1
ATOM 1497 N N . LYS B 1 36 ? -1.521 17.469 -4.488 1 92.44 36 LYS B N 1
ATOM 1498 C CA . LYS B 1 36 ? -2.379 18.25 -5.363 1 92.44 36 LYS B CA 1
ATOM 1499 C C . LYS B 1 36 ? -3.502 18.922 -4.578 1 92.44 36 LYS B C 1
ATOM 1501 O O . LYS B 1 36 ? -3.793 20.109 -4.781 1 92.44 36 LYS B O 1
ATOM 1506 N N . GLU B 1 37 ? -4.125 18.219 -3.787 1 92 37 GLU B N 1
ATOM 1507 C CA . GLU B 1 37 ? -5.188 18.766 -2.941 1 92 37 GLU B CA 1
ATOM 1508 C C . GLU B 1 37 ? -4.672 19.891 -2.061 1 92 37 GLU B C 1
ATOM 1510 O O . GLU B 1 37 ? -5.328 20.922 -1.923 1 92 37 GLU B O 1
ATOM 1515 N N . LEU B 1 38 ? -3.537 19.641 -1.438 1 91.69 38 LEU B N 1
ATOM 1516 C CA . LEU B 1 38 ? -2.938 20.641 -0.57 1 91.69 38 LEU B CA 1
ATOM 1517 C C . LEU B 1 38 ? -2.607 21.906 -1.355 1 91.69 38 LEU B C 1
ATOM 1519 O O . LEU B 1 38 ? -2.875 23.016 -0.893 1 91.69 38 LEU B O 1
ATOM 1523 N N . GLN B 1 39 ? -2.082 21.734 -2.518 1 89.69 39 GLN B N 1
ATOM 1524 C CA . GLN B 1 39 ? -1.735 22.859 -3.379 1 89.69 39 GLN B CA 1
ATOM 1525 C C . GLN B 1 39 ? -2.971 23.688 -3.734 1 89.69 39 GLN B C 1
ATOM 1527 O O . GLN B 1 39 ? -2.943 24.906 -3.668 1 89.69 39 GLN B O 1
ATOM 1532 N N . GLN B 1 40 ? -3.955 23.031 -4.059 1 88.5 40 GLN B N 1
ATOM 1533 C CA . GLN B 1 40 ? -5.195 23.703 -4.441 1 88.5 40 GLN B CA 1
ATOM 1534 C C . GLN B 1 40 ? -5.809 24.453 -3.262 1 88.5 40 GLN B C 1
ATOM 1536 O O . GLN B 1 40 ? -6.305 25.562 -3.42 1 88.5 40 GLN B O 1
ATOM 1541 N N . ALA B 1 41 ? -5.797 23.812 -2.186 1 84.69 41 ALA B N 1
ATOM 1542 C CA . ALA B 1 41 ? -6.359 24.438 -0.988 1 84.69 41 ALA B CA 1
ATOM 1543 C C . ALA B 1 41 ? -5.609 25.703 -0.631 1 84.69 41 ALA B C 1
ATOM 1545 O O . ALA B 1 41 ? -6.219 26.703 -0.225 1 84.69 41 ALA B O 1
ATOM 1546 N N . LEU B 1 42 ? -4.332 25.688 -0.737 1 83.25 42 LEU B N 1
ATOM 1547 C CA . LEU B 1 42 ? -3.506 26.828 -0.365 1 83.25 42 LEU B CA 1
ATOM 1548 C C . LEU B 1 42 ? -3.592 27.938 -1.423 1 83.25 42 LEU B C 1
ATOM 1550 O O . LEU B 1 42 ? -3.445 29.109 -1.108 1 83.25 42 LEU B O 1
ATOM 1554 N N . ALA B 1 43 ? -3.684 27.578 -2.699 1 78.38 43 ALA B N 1
ATOM 1555 C CA . ALA B 1 43 ? -3.844 28.562 -3.766 1 78.38 43 ALA B CA 1
ATOM 1556 C C . ALA B 1 43 ? -5.098 29.406 -3.547 1 78.38 43 ALA B C 1
ATOM 1558 O O . ALA B 1 43 ? -5.098 30.609 -3.816 1 78.38 43 ALA B O 1
ATOM 1559 N N . ILE B 1 44 ? -6.027 28.828 -3.08 1 67.88 44 ILE B N 1
ATOM 1560 C CA . ILE B 1 44 ? -7.309 29.5 -2.871 1 67.88 44 ILE B CA 1
ATOM 1561 C C . ILE B 1 44 ? -7.215 30.422 -1.665 1 67.88 44 ILE B C 1
ATOM 1563 O O . ILE B 1 44 ? -7.742 31.547 -1.69 1 67.88 44 ILE B O 1
ATOM 1567 N N . SER B 1 45 ? -6.598 29.891 -0.754 1 61.88 45 SER B N 1
ATOM 1568 C CA . SER B 1 45 ? -6.508 30.703 0.461 1 61.88 45 SER B CA 1
ATOM 1569 C C . SER B 1 45 ? -5.633 31.922 0.248 1 61.88 45 SER B C 1
ATOM 1571 O O . SER B 1 45 ? -5.762 32.906 0.965 1 61.88 45 SER B O 1
ATOM 1573 N N . SER B 1 46 ? -4.648 31.812 -0.702 1 56.94 46 SER B N 1
ATOM 1574 C CA . SER B 1 46 ? -3.732 32.938 -0.958 1 56.94 46 SER B CA 1
ATOM 1575 C C . SER B 1 46 ? -4.328 33.906 -1.948 1 56.94 46 SER B C 1
ATOM 1577 O O . SER B 1 46 ? -3.648 34.844 -2.385 1 56.94 46 SER B O 1
ATOM 1579 N N . ARG B 1 47 ? -5.52 33.75 -2.494 1 54.41 47 ARG B N 1
ATOM 1580 C CA . ARG B 1 47 ? -6.016 34.688 -3.475 1 54.41 47 ARG B CA 1
ATOM 1581 C C . ARG B 1 47 ? -5.719 36.125 -3.041 1 54.41 47 ARG B C 1
ATOM 1583 O O . ARG B 1 47 ? -5.465 37 -3.879 1 54.41 47 ARG B O 1
ATOM 1590 N N . GLN B 1 48 ? -5.898 36.281 -1.857 1 49.88 48 GLN B N 1
ATOM 1591 C CA . GLN B 1 48 ? -5.621 37.688 -1.542 1 49.88 48 GLN B CA 1
ATOM 1592 C C . GLN B 1 48 ? -4.125 37.906 -1.328 1 49.88 48 GLN B C 1
ATOM 1594 O O . GLN B 1 48 ? -3.678 39.062 -1.218 1 49.88 48 GLN B O 1
ATOM 1599 N N . GLU B 1 49 ? -3.377 36.75 -1.267 1 56.88 49 GLU B N 1
ATOM 1600 C CA . GLU B 1 49 ? -1.944 36.875 -1.008 1 56.88 49 GLU B CA 1
ATOM 1601 C C . GLU B 1 49 ? -1.13 36.188 -2.098 1 56.88 49 GLU B C 1
ATOM 1603 O O . GLU B 1 49 ? -1.691 35.531 -2.975 1 56.88 49 GLU B O 1
ATOM 1608 N N . LYS B 1 50 ? 0.086 36.438 -2.246 1 58.56 50 LYS B N 1
ATOM 1609 C CA . LYS B 1 50 ? 1.039 35.875 -3.211 1 58.56 50 LYS B CA 1
ATOM 1610 C C . LYS B 1 50 ? 0.916 34.375 -3.32 1 58.56 50 LYS B C 1
ATOM 1612 O O . LYS B 1 50 ? 0.928 33.656 -2.309 1 58.56 50 LYS B O 1
ATOM 1617 N N . PRO B 1 51 ? 0.479 33.906 -4.461 1 64.25 51 PRO B N 1
ATOM 1618 C CA . PRO B 1 51 ? 0.432 32.438 -4.672 1 64.25 51 PRO B CA 1
ATOM 1619 C C . PRO B 1 51 ? 1.675 31.734 -4.148 1 64.25 51 PRO B C 1
ATOM 1621 O O . PRO B 1 51 ? 2.783 32.25 -4.242 1 64.25 51 PRO B O 1
ATOM 1624 N N . ILE B 1 52 ? 1.425 30.828 -3.275 1 70.31 52 ILE B N 1
ATOM 1625 C CA . ILE B 1 52 ? 2.564 30.047 -2.795 1 70.31 52 ILE B CA 1
ATOM 1626 C C . ILE B 1 52 ? 3.307 29.438 -3.979 1 70.31 52 ILE B C 1
ATOM 1628 O O . ILE B 1 52 ? 2.691 28.844 -4.863 1 70.31 52 ILE B O 1
ATOM 1632 N N . ASN B 1 53 ? 4.598 29.766 -4.082 1 79.06 53 ASN B N 1
ATOM 1633 C CA . ASN B 1 53 ? 5.512 29.141 -5.031 1 79.06 53 ASN B CA 1
ATOM 1634 C C . ASN B 1 53 ? 5.523 27.625 -4.875 1 79.06 53 ASN B C 1
ATOM 1636 O O . ASN B 1 53 ? 5.594 27.109 -3.758 1 79.06 53 ASN B O 1
ATOM 1640 N N . LEU B 1 54 ? 5.246 26.922 -5.934 1 82.5 54 LEU B N 1
ATOM 1641 C CA . LEU B 1 54 ? 5.207 25.469 -5.973 1 82.5 54 LEU B CA 1
ATOM 1642 C C . LEU B 1 54 ? 6.461 24.875 -5.34 1 82.5 54 LEU B C 1
ATOM 1644 O O . LEU B 1 54 ? 6.379 23.891 -4.594 1 82.5 54 LEU B O 1
ATOM 1648 N N . THR B 1 55 ? 7.52 25.516 -5.578 1 87.81 55 THR B N 1
ATOM 1649 C CA . THR B 1 55 ? 8.781 25.031 -5.043 1 87.81 55 THR B CA 1
ATOM 1650 C C . THR B 1 55 ? 8.789 25.094 -3.518 1 87.81 55 THR B C 1
ATOM 1652 O O . THR B 1 55 ? 9.195 24.141 -2.85 1 87.81 55 THR B O 1
ATOM 1655 N N . THR B 1 56 ? 8.281 26.172 -3.02 1 87.25 56 THR B N 1
ATOM 1656 C CA . THR B 1 56 ? 8.219 26.359 -1.573 1 87.25 56 THR B CA 1
ATOM 1657 C C . THR B 1 56 ? 7.293 25.328 -0.932 1 87.25 56 THR B C 1
ATOM 1659 O O . THR B 1 56 ? 7.598 24.797 0.132 1 87.25 56 THR B O 1
ATOM 1662 N N . PHE B 1 57 ? 6.266 25.109 -1.677 1 89.81 57 PHE B N 1
ATOM 1663 C CA . PHE B 1 57 ? 5.285 24.141 -1.204 1 89.81 57 PHE B CA 1
ATOM 1664 C C . PHE B 1 57 ? 5.906 22.75 -1.073 1 89.81 57 PHE B C 1
ATOM 1666 O O . PHE B 1 57 ? 5.805 22.125 -0.022 1 89.81 57 PHE B O 1
ATOM 1673 N N . TYR B 1 58 ? 6.566 22.312 -2.057 1 91.75 58 TYR B N 1
ATOM 1674 C CA . TYR B 1 58 ? 7.16 20.984 -2.049 1 91.75 58 TYR B CA 1
ATOM 1675 C C . TYR B 1 58 ? 8.258 20.875 -0.994 1 91.75 58 TYR B C 1
ATOM 1677 O O . TYR B 1 58 ? 8.391 19.859 -0.324 1 91.75 58 TYR B O 1
ATOM 1685 N N . ARG B 1 59 ? 8.938 21.906 -0.878 1 93.19 59 ARG B N 1
ATOM 1686 C CA . ARG B 1 59 ? 9.992 21.922 0.129 1 93.19 59 ARG B CA 1
ATOM 1687 C C . ARG B 1 59 ? 9.406 21.828 1.535 1 93.19 59 ARG B C 1
ATOM 1689 O O . ARG B 1 59 ? 9.984 21.188 2.412 1 93.19 59 ARG B O 1
ATOM 1696 N N . THR B 1 60 ? 8.336 22.547 1.709 1 94.62 60 THR B N 1
ATOM 1697 C CA . THR B 1 60 ? 7.664 22.531 3.002 1 94.62 60 THR B CA 1
ATOM 1698 C C . THR B 1 60 ? 7.203 21.109 3.355 1 94.62 60 THR B C 1
ATOM 1700 O O . THR B 1 60 ? 7.461 20.641 4.461 1 94.62 60 THR B O 1
ATOM 1703 N N . ILE B 1 61 ? 6.594 20.469 2.438 1 94.94 61 ILE B N 1
ATOM 1704 C CA . ILE B 1 61 ? 6.078 19.125 2.686 1 94.94 61 ILE B CA 1
ATOM 1705 C C . ILE B 1 61 ? 7.234 18.172 2.955 1 94.94 61 ILE B C 1
ATOM 1707 O O . ILE B 1 61 ? 7.172 17.359 3.877 1 94.94 61 ILE B O 1
ATOM 1711 N N . ASN B 1 62 ? 8.258 18.328 2.156 1 95 62 ASN B N 1
ATOM 1712 C CA . ASN B 1 62 ? 9.438 17.5 2.355 1 95 62 ASN B CA 1
ATOM 1713 C C . ASN B 1 62 ? 10.055 17.719 3.732 1 95 62 ASN B C 1
ATOM 1715 O O . ASN B 1 62 ? 10.438 16.766 4.41 1 95 62 ASN B O 1
ATOM 1719 N N . LEU B 1 63 ? 10.164 18.922 4.082 1 96.56 63 LEU B N 1
ATOM 1720 C CA . LEU B 1 63 ? 10.68 19.281 5.398 1 96.56 63 LEU B CA 1
ATOM 1721 C C . LEU B 1 63 ? 9.812 18.672 6.5 1 96.56 63 LEU B C 1
ATOM 1723 O O . LEU B 1 63 ? 10.328 18.109 7.469 1 96.56 63 LEU B O 1
ATOM 1727 N N . PHE B 1 64 ? 8.492 18.812 6.379 1 95.5 64 PHE B N 1
ATOM 1728 C CA . PHE B 1 64 ? 7.555 18.281 7.355 1 95.5 64 PHE B CA 1
ATOM 1729 C C . PHE B 1 64 ? 7.73 16.766 7.496 1 95.5 64 PHE B C 1
ATOM 1731 O O . PHE B 1 64 ? 7.656 16.234 8.602 1 95.5 64 PHE B O 1
ATOM 1738 N N . GLU B 1 65 ? 7.898 16.094 6.402 1 92.56 65 GLU B N 1
ATOM 1739 C CA . GLU B 1 65 ? 8.094 14.648 6.43 1 92.56 65 GLU B CA 1
ATOM 1740 C C . GLU B 1 65 ? 9.414 14.289 7.109 1 92.56 65 GLU B C 1
ATOM 1742 O O . GLU B 1 65 ? 9.453 13.406 7.973 1 92.56 65 GLU B O 1
ATOM 1747 N N . GLN B 1 66 ? 10.438 14.969 6.777 1 92.12 66 GLN B N 1
ATOM 1748 C CA . GLN B 1 66 ? 11.766 14.719 7.336 1 92.12 66 GLN B CA 1
ATOM 1749 C C . GLN B 1 66 ? 11.781 14.953 8.844 1 92.12 66 GLN B C 1
ATOM 1751 O O . GLN B 1 66 ? 12.445 14.227 9.586 1 92.12 66 GLN B O 1
ATOM 1756 N N . LYS B 1 67 ? 11.055 15.922 9.273 1 92.56 67 LYS B N 1
ATOM 1757 C CA . LYS B 1 67 ? 11.07 16.312 10.68 1 92.56 67 LYS B CA 1
ATOM 1758 C C . LYS B 1 67 ? 10 15.578 11.469 1 92.56 67 LYS B C 1
ATOM 1760 O O . LYS B 1 67 ? 9.836 15.805 12.664 1 92.56 67 LYS B O 1
ATOM 1765 N N . GLY B 1 68 ? 9.195 14.82 10.797 1 90.12 68 GLY B N 1
ATOM 1766 C CA . GLY B 1 68 ? 8.25 13.945 11.477 1 90.12 68 GLY B CA 1
ATOM 1767 C C . GLY B 1 68 ? 6.93 14.617 11.789 1 90.12 68 GLY B C 1
ATOM 1768 O O . GLY B 1 68 ? 6.223 14.211 12.711 1 90.12 68 GLY B O 1
ATOM 1769 N N . ILE B 1 69 ? 6.664 15.656 11.148 1 92.25 69 ILE B N 1
ATOM 1770 C CA . ILE B 1 69 ? 5.375 16.312 11.336 1 92.25 69 ILE B CA 1
ATOM 1771 C C . ILE B 1 69 ? 4.293 15.539 10.586 1 92.25 69 ILE B C 1
ATOM 1773 O O . ILE B 1 69 ? 3.197 15.32 11.117 1 92.25 69 ILE B O 1
ATOM 1777 N N . VAL B 1 70 ? 4.617 15.117 9.344 1 93.06 70 VAL B N 1
ATOM 1778 C CA . VAL B 1 70 ? 3.674 14.328 8.555 1 93.06 70 VAL B CA 1
ATOM 1779 C C . VAL B 1 70 ? 4.32 13 8.156 1 93.06 70 VAL B C 1
ATOM 1781 O O . VAL B 1 70 ? 5.543 12.859 8.203 1 93.06 70 VAL B O 1
ATOM 1784 N N . HIS B 1 71 ? 3.496 11.984 7.871 1 91.69 71 HIS B N 1
ATOM 1785 C CA . HIS B 1 71 ? 3.947 10.734 7.273 1 91.69 71 HIS B CA 1
ATOM 1786 C C . HIS B 1 71 ? 3.172 10.422 5.996 1 91.69 71 HIS B C 1
ATOM 1788 O O . HIS B 1 71 ? 2.051 10.898 5.816 1 91.69 71 HIS B O 1
ATOM 1794 N N . ARG B 1 72 ? 3.801 9.711 5.164 1 92.38 72 ARG B N 1
ATOM 1795 C CA . ARG B 1 72 ? 3.207 9.375 3.875 1 92.38 72 ARG B CA 1
ATOM 1796 C C . ARG B 1 72 ? 2.4 8.086 3.963 1 92.38 72 ARG B C 1
ATOM 1798 O O . ARG B 1 72 ? 2.752 7.176 4.719 1 92.38 72 ARG B O 1
ATOM 1805 N N . ILE B 1 73 ? 1.369 8.008 3.205 1 93.69 73 ILE B N 1
ATOM 1806 C CA . ILE B 1 73 ? 0.507 6.836 3.09 1 93.69 73 ILE B CA 1
ATOM 1807 C C . ILE B 1 73 ? 0.314 6.48 1.616 1 93.69 73 ILE B C 1
ATOM 1809 O O . ILE B 1 73 ? -0.048 7.34 0.807 1 93.69 73 ILE B O 1
ATOM 1813 N N . ASP B 1 74 ? 0.69 5.324 1.301 1 94.62 74 ASP B N 1
ATOM 1814 C CA . ASP B 1 74 ? 0.36 4.77 -0.007 1 94.62 74 ASP B CA 1
ATOM 1815 C C . ASP B 1 74 ? -0.877 3.877 0.072 1 94.62 74 ASP B C 1
ATOM 1817 O O . ASP B 1 74 ? -0.786 2.713 0.465 1 94.62 74 ASP B O 1
ATOM 1821 N N . ASP B 1 75 ? -2.016 4.453 -0.316 1 94.88 75 ASP B N 1
ATOM 1822 C CA . ASP B 1 75 ? -3.262 3.721 -0.12 1 94.88 75 ASP B CA 1
ATOM 1823 C C . ASP B 1 75 ? -3.674 2.984 -1.394 1 94.88 75 ASP B C 1
ATOM 1825 O O . ASP B 1 75 ? -4.836 2.605 -1.55 1 94.88 75 ASP B O 1
ATOM 1829 N N . GLY B 1 76 ? -2.826 2.941 -2.393 1 90.12 76 GLY B N 1
ATOM 1830 C CA . GLY B 1 76 ? -3.074 2.146 -3.584 1 90.12 76 GLY B CA 1
ATOM 1831 C C . GLY B 1 76 ? -3.795 2.914 -4.676 1 90.12 76 GLY B C 1
ATOM 1832 O O . GLY B 1 76 ? -4.129 2.352 -5.719 1 90.12 76 GLY B O 1
ATOM 1833 N N . THR B 1 77 ? -4.035 4.156 -4.469 1 90.94 77 THR B N 1
ATOM 1834 C CA . THR B 1 77 ? -4.758 4.949 -5.457 1 90.94 77 THR B CA 1
ATOM 1835 C C . THR B 1 77 ? -3.799 5.516 -6.5 1 90.94 77 THR B C 1
ATOM 1837 O O . THR B 1 77 ? -4.227 6.164 -7.457 1 90.94 77 THR B O 1
ATOM 1840 N N . GLY B 1 78 ? -2.588 5.262 -6.289 1 88.31 78 GLY B N 1
ATOM 1841 C CA . GLY B 1 78 ? -1.61 5.801 -7.219 1 88.31 78 GLY B CA 1
ATOM 1842 C C . GLY B 1 78 ? -1.078 7.16 -6.801 1 88.31 78 GLY B C 1
ATOM 1843 O O . GLY B 1 78 ? -0.202 7.719 -7.465 1 88.31 78 GLY B O 1
ATOM 1844 N N . THR B 1 79 ? -1.602 7.629 -5.77 1 91.81 79 THR B N 1
ATOM 1845 C CA . THR B 1 79 ? -1.164 8.922 -5.254 1 91.81 79 THR B CA 1
ATOM 1846 C C . THR B 1 79 ? -0.812 8.828 -3.773 1 91.81 79 THR B C 1
ATOM 1848 O O . THR B 1 79 ? -1.584 8.281 -2.98 1 91.81 79 THR B O 1
ATOM 1851 N N . VAL B 1 80 ? 0.374 9.336 -3.496 1 93.38 80 VAL B N 1
ATOM 1852 C CA . VAL B 1 80 ? 0.783 9.367 -2.096 1 93.38 80 VAL B CA 1
ATOM 1853 C C . VAL B 1 80 ? 0.016 10.461 -1.356 1 93.38 80 VAL B C 1
ATOM 1855 O O . VAL B 1 80 ? -0.203 11.547 -1.896 1 93.38 80 VAL B O 1
ATOM 1858 N N . LYS B 1 81 ? -0.361 10.141 -0.168 1 96.19 81 LYS B N 1
ATOM 1859 C CA . LYS B 1 81 ? -1.047 11.117 0.675 1 96.19 81 LYS B CA 1
ATOM 1860 C C . LYS B 1 81 ? -0.296 11.328 1.985 1 96.19 81 LYS B C 1
ATOM 1862 O O . LYS B 1 81 ? 0.555 10.523 2.361 1 96.19 81 LYS B O 1
ATOM 1867 N N . PHE B 1 82 ? -0.66 12.438 2.664 1 95.44 82 PHE B N 1
ATOM 1868 C CA . PHE B 1 82 ? 0.061 12.812 3.873 1 95.44 82 PHE B CA 1
ATOM 1869 C C . PHE B 1 82 ? -0.906 13.086 5.02 1 95.44 82 PHE B C 1
ATOM 1871 O O . PHE B 1 82 ? -1.97 13.672 4.816 1 95.44 82 PHE B O 1
ATOM 1878 N N . ALA B 1 83 ? -0.556 12.656 6.172 1 94.38 83 ALA B N 1
ATOM 1879 C CA . ALA B 1 83 ? -1.305 12.93 7.398 1 94.38 83 ALA B CA 1
ATOM 1880 C C . ALA B 1 83 ? -0.372 13.359 8.531 1 94.38 83 ALA B C 1
ATOM 1882 O O . ALA B 1 83 ? 0.804 12.984 8.547 1 94.38 83 ALA B O 1
ATOM 1883 N N . ILE B 1 84 ? -0.888 14.141 9.359 1 92 84 ILE B N 1
ATOM 1884 C CA . ILE B 1 84 ? -0.104 14.594 10.508 1 92 84 ILE B CA 1
ATOM 1885 C C . ILE B 1 84 ? 0.039 13.453 11.508 1 92 84 ILE B C 1
ATOM 1887 O O . ILE B 1 84 ? -0.921 12.727 11.773 1 92 84 ILE B O 1
ATOM 1891 N N . LEU B 1 85 ? 1.249 13.32 11.953 1 84.62 85 LEU B N 1
ATOM 1892 C CA . LEU B 1 85 ? 1.523 12.336 12.992 1 84.62 85 LEU B CA 1
ATOM 1893 C C . LEU B 1 85 ? 1.126 12.867 14.367 1 84.62 85 LEU B C 1
ATOM 1895 O O . LEU B 1 85 ? 1.486 13.984 14.734 1 84.62 85 LEU B O 1
ATOM 1899 N N . LYS B 1 86 ? 0.118 12.273 15.055 1 70.19 86 LYS B N 1
ATOM 1900 C CA . LYS B 1 86 ? -0.238 12.719 16.391 1 70.19 86 LYS B CA 1
ATOM 1901 C C . LYS B 1 86 ? 0.931 12.539 17.359 1 70.19 86 LYS B C 1
ATOM 1903 O O . LYS B 1 86 ? 1.632 11.531 17.312 1 70.19 86 LYS B O 1
ATOM 1908 N N . PRO B 1 87 ? 1.236 13.617 18.188 1 60.75 87 PRO B N 1
ATOM 1909 C CA . PRO B 1 87 ? 2.32 13.547 19.172 1 60.75 87 PRO B CA 1
ATOM 1910 C C . PRO B 1 87 ? 2.225 12.32 20.078 1 60.75 87 PRO B C 1
ATOM 1912 O O . PRO B 1 87 ? 1.121 11.891 20.422 1 60.75 87 PRO B O 1
ATOM 1915 N N . GLY B 1 88 ? 3.479 11.672 20.516 1 54.38 88 GLY B N 1
ATOM 1916 C CA . GLY B 1 88 ? 3.559 10.57 21.453 1 54.38 88 GLY B CA 1
ATOM 1917 C C . GLY B 1 88 ? 3.457 9.211 20.781 1 54.38 88 GLY B C 1
ATOM 1918 O O . GLY B 1 88 ? 3.557 8.18 21.453 1 54.38 88 GLY B O 1
ATOM 1919 N N . SER B 1 89 ? 3.02 9.25 19.797 1 50.16 89 SER B N 1
ATOM 1920 C CA . SER B 1 89 ? 2.848 7.934 19.203 1 50.16 89 SER B CA 1
ATOM 1921 C C . SER B 1 89 ? 4.152 7.418 18.609 1 50.16 89 SER B C 1
ATOM 1923 O O . SER B 1 89 ? 4.266 7.258 17.391 1 50.16 89 SER B O 1
ATOM 1925 N N . ILE B 1 90 ? 5.227 7.816 19.234 1 45.56 90 ILE B N 1
ATOM 1926 C CA . ILE B 1 90 ? 6.516 7.305 18.781 1 45.56 90 ILE B CA 1
ATOM 1927 C C . ILE B 1 90 ? 6.332 5.926 18.156 1 45.56 90 ILE B C 1
ATOM 1929 O O . ILE B 1 90 ? 6.852 5.652 17.078 1 45.56 90 ILE B O 1
ATOM 1933 N 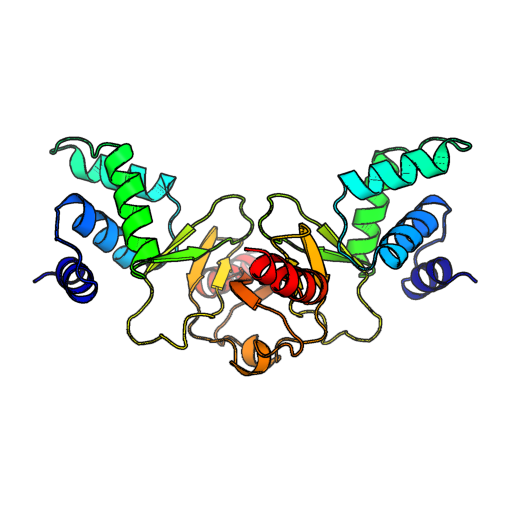N . ASP B 1 91 ? 5.965 5.043 19.188 1 47.47 91 ASP B N 1
ATOM 1934 C CA . ASP B 1 91 ? 5.664 3.637 18.938 1 47.47 91 ASP B CA 1
ATOM 1935 C C . ASP B 1 91 ? 4.637 3.484 17.812 1 47.47 91 ASP B C 1
ATOM 1937 O O . ASP B 1 91 ? 4.41 2.379 17.312 1 47.47 91 ASP B O 1
ATOM 1941 N N . LYS B 1 92 ? 4.102 4.625 17.516 1 54.03 92 LYS B N 1
ATOM 1942 C CA . LYS B 1 92 ? 2.941 4.816 16.656 1 54.03 92 LYS B CA 1
ATOM 1943 C C . LYS B 1 92 ? 3.355 4.922 15.188 1 54.03 92 LYS B C 1
ATOM 1945 O O . LYS B 1 92 ? 2.535 5.25 14.328 1 54.03 92 LYS B O 1
ATOM 1950 N N . LYS B 1 93 ? 4.582 4.668 15.109 1 60.94 93 LYS B N 1
ATOM 1951 C CA . LYS B 1 93 ? 5.125 4.875 13.773 1 60.94 93 LYS B CA 1
ATOM 1952 C C . LYS B 1 93 ? 4.531 3.875 12.781 1 60.94 93 LYS B C 1
ATOM 1954 O O . LYS B 1 93 ? 4.289 4.215 11.617 1 60.94 93 LYS B O 1
ATOM 1959 N N . TRP B 1 94 ? 4.18 2.775 13.461 1 78.5 94 TRP B N 1
ATOM 1960 C CA . TRP B 1 94 ? 3.646 1.823 12.492 1 78.5 94 TRP B CA 1
ATOM 1961 C C . TRP B 1 94 ? 2.184 1.513 12.789 1 78.5 94 TRP B C 1
ATOM 1963 O O . TRP B 1 94 ? 1.876 0.672 13.633 1 78.5 94 TRP B O 1
ATOM 1973 N N . HIS B 1 95 ? 1.363 2.322 12.352 1 87 95 HIS B N 1
ATOM 1974 C CA . HIS B 1 95 ? -0.059 2.137 12.609 1 87 95 HIS B CA 1
ATOM 1975 C C . HIS B 1 95 ? -0.828 1.864 11.328 1 87 95 HIS B C 1
ATOM 1977 O O . HIS B 1 95 ? -0.305 2.074 10.227 1 87 95 HIS B O 1
ATOM 1983 N N . LEU B 1 96 ? -2.016 1.385 11.547 1 89.75 96 LEU B N 1
ATOM 1984 C CA . LEU B 1 96 ? -2.867 1.028 10.414 1 89.75 96 LEU B CA 1
ATOM 1985 C C . LEU B 1 96 ? -3.549 2.264 9.836 1 89.75 96 LEU B C 1
ATOM 1987 O O . LEU B 1 96 ? -3.852 3.211 10.562 1 89.75 96 LEU B O 1
ATOM 1991 N N . HIS B 1 97 ? -3.705 2.244 8.602 1 93.38 97 HIS B N 1
ATOM 1992 C CA . HIS B 1 97 ? -4.516 3.232 7.898 1 93.38 97 HIS B CA 1
ATOM 1993 C C . HIS B 1 97 ? -5.727 2.58 7.234 1 93.38 97 HIS B C 1
ATOM 1995 O O . HIS B 1 97 ? -5.715 1.378 6.957 1 93.38 97 HIS B O 1
ATOM 2001 N N . PHE B 1 98 ? -6.797 3.373 7.121 1 94.38 98 PHE B N 1
ATOM 2002 C CA . PHE B 1 98 ? -7.992 2.891 6.445 1 94.38 98 PHE B CA 1
ATOM 2003 C C . PHE B 1 98 ? -8.289 3.732 5.211 1 94.38 98 PHE B C 1
ATOM 2005 O O . PHE B 1 98 ? -8.281 4.965 5.273 1 94.38 98 PHE B O 1
ATOM 2012 N N . HIS B 1 99 ? -8.461 3.113 4.133 1 96.88 99 HIS B N 1
ATOM 2013 C CA . HIS B 1 99 ? -8.938 3.756 2.908 1 96.88 99 HIS B CA 1
ATOM 2014 C C . HIS B 1 99 ? -10.352 3.318 2.568 1 96.88 99 HIS B C 1
ATOM 2016 O O . HIS B 1 99 ? -10.594 2.143 2.287 1 96.88 99 HIS B O 1
ATOM 2022 N N . CYS B 1 100 ? -11.234 4.234 2.543 1 96.75 100 CYS B N 1
ATOM 2023 C CA . CYS B 1 100 ? -12.625 3.943 2.225 1 96.75 100 CYS B CA 1
ATOM 2024 C C . CYS B 1 100 ? -12.852 3.957 0.717 1 96.75 100 CYS B C 1
ATOM 2026 O O . CYS B 1 100 ? -12.555 4.949 0.049 1 96.75 100 CYS B O 1
ATOM 2028 N N . LYS B 1 101 ? -13.469 2.998 0.233 1 95.5 101 LYS B N 1
ATOM 2029 C CA . LYS B 1 101 ? -13.711 2.871 -1.202 1 95.5 101 LYS B CA 1
ATOM 2030 C C . LYS B 1 101 ? -14.945 3.658 -1.629 1 95.5 101 LYS B C 1
ATOM 2032 O O . LYS B 1 101 ? -15.156 3.889 -2.82 1 95.5 101 LYS B O 1
ATOM 2037 N N . LYS B 1 102 ? -15.688 4.059 -0.732 1 95.31 102 LYS B N 1
ATOM 2038 C CA . LYS B 1 102 ? -16.906 4.812 -1.039 1 95.31 102 LYS B CA 1
ATOM 2039 C C . LYS B 1 102 ? -16.625 6.312 -1.048 1 95.31 102 LYS B C 1
ATOM 2041 O O . LYS B 1 102 ? -16.875 6.988 -2.049 1 95.31 102 LYS B O 1
ATOM 2046 N N . CYS B 1 103 ? -16.125 6.891 -0.037 1 95.62 103 CYS B N 1
ATOM 2047 C CA . CYS B 1 103 ? -15.891 8.328 0.035 1 95.62 103 CYS B CA 1
ATOM 2048 C C . CYS B 1 103 ? -14.492 8.672 -0.462 1 95.62 103 CYS B C 1
ATOM 2050 O O . CYS B 1 103 ? -14.18 9.844 -0.678 1 95.62 103 CYS B O 1
ATOM 2052 N N . ASN B 1 104 ? -13.594 7.691 -0.519 1 96.19 104 ASN B N 1
ATOM 2053 C CA . ASN B 1 104 ? -12.242 7.793 -1.054 1 96.19 104 ASN B CA 1
ATOM 2054 C C . ASN B 1 104 ? -11.305 8.484 -0.07 1 96.19 104 ASN B C 1
ATOM 2056 O O . ASN B 1 104 ? -10.203 8.898 -0.442 1 96.19 104 ASN B O 1
ATOM 2060 N N . ASN B 1 105 ? -11.773 8.609 1.145 1 96.31 105 ASN B N 1
ATOM 2061 C CA . ASN B 1 105 ? -10.891 9.18 2.162 1 96.31 105 ASN B CA 1
ATOM 2062 C C . ASN B 1 105 ? -9.977 8.117 2.768 1 96.31 105 ASN B C 1
ATOM 2064 O O . ASN B 1 105 ? -10.367 6.957 2.895 1 96.31 105 ASN B O 1
ATOM 2068 N N . THR B 1 106 ? -8.789 8.531 3.109 1 96.94 106 THR B N 1
ATOM 2069 C CA . THR B 1 106 ? -7.812 7.734 3.844 1 96.94 106 THR B CA 1
ATOM 2070 C C . THR B 1 106 ? -7.484 8.383 5.184 1 96.94 106 THR B C 1
ATOM 2072 O O . THR B 1 106 ? -7.285 9.602 5.258 1 96.94 106 THR B O 1
ATOM 2075 N N . PHE B 1 107 ? -7.473 7.59 6.23 1 94.06 107 PHE B N 1
ATOM 2076 C CA . PHE B 1 107 ? -7.176 8.195 7.527 1 94.06 107 PHE B CA 1
ATOM 2077 C C . PHE B 1 107 ? -6.465 7.203 8.438 1 94.06 107 PHE B C 1
ATOM 2079 O O . PHE B 1 107 ? -6.504 5.992 8.195 1 94.06 107 PHE B O 1
ATOM 2086 N N . CYS B 1 108 ? -5.824 7.703 9.461 1 91.5 108 CYS B N 1
ATOM 2087 C CA . CYS B 1 108 ? -5.078 6.918 10.438 1 91.5 108 CYS B CA 1
ATOM 2088 C C . CYS B 1 108 ? -6.023 6.227 11.414 1 91.5 108 CYS B C 1
ATOM 2090 O O . CYS B 1 108 ? -7.012 6.82 11.852 1 91.5 108 CYS B O 1
ATOM 2092 N N . LEU B 1 109 ? -5.734 4.996 11.672 1 88.94 109 LEU B N 1
ATOM 2093 C CA . LEU B 1 109 ? -6.43 4.289 12.742 1 88.94 109 LEU B CA 1
ATOM 2094 C C . LEU B 1 109 ? -5.605 4.297 14.023 1 88.94 109 LEU B C 1
ATOM 2096 O O . LEU B 1 109 ? -4.375 4.336 13.977 1 88.94 109 LEU B O 1
ATOM 2100 N N . PRO B 1 110 ? -6.324 4.27 15.141 1 81.81 110 PRO B N 1
ATOM 2101 C CA . PRO B 1 110 ? -5.586 4.27 16.406 1 81.81 110 PRO B CA 1
ATOM 2102 C C . PRO B 1 110 ? -4.801 2.979 16.625 1 81.81 110 PRO B C 1
ATOM 2104 O O . PRO B 1 110 ? -3.861 2.955 17.438 1 81.81 110 PRO B O 1
ATOM 2107 N N . GLU B 1 111 ? -5.16 1.936 16 1 74.38 111 GLU B N 1
ATOM 2108 C CA . GLU B 1 111 ? -4.52 0.636 16.172 1 74.38 111 GLU B CA 1
ATOM 2109 C C . GLU B 1 111 ? -3.082 0.655 15.656 1 74.38 111 GLU B C 1
ATOM 2111 O O . GLU B 1 111 ? -2.826 1.103 14.539 1 74.38 111 GLU B O 1
ATOM 2116 N N . THR B 1 112 ? -2.193 0.209 16.547 1 73.62 112 THR B N 1
ATOM 2117 C CA . THR B 1 112 ? -0.781 0.14 16.188 1 73.62 112 THR B CA 1
ATOM 2118 C C . THR B 1 112 ? -0.334 -1.311 16.016 1 73.62 112 THR B C 1
ATOM 2120 O O . THR B 1 112 ? -0.931 -2.219 16.609 1 73.62 112 THR B O 1
ATOM 2123 N N . MET B 1 113 ? 0.55 -1.453 15.125 1 73.81 113 MET B N 1
ATOM 2124 C CA . MET B 1 113 ? 1.131 -2.785 14.992 1 73.81 113 MET B CA 1
ATOM 2125 C C . MET B 1 113 ? 2.006 -3.123 16.188 1 73.81 113 MET B C 1
ATOM 2127 O O . MET B 1 113 ? 2.82 -2.305 16.625 1 73.81 113 MET B O 1
ATOM 2131 N N . PRO B 1 114 ? 1.677 -4.32 16.703 1 71.19 114 PRO B N 1
ATOM 2132 C CA . PRO B 1 114 ? 2.59 -4.746 17.766 1 71.19 114 PRO B CA 1
ATOM 2133 C C . PRO B 1 114 ? 4.035 -4.863 17.281 1 71.19 114 PRO B C 1
ATOM 2135 O O . PRO B 1 114 ? 4.285 -5.355 16.172 1 71.19 114 PRO B O 1
ATOM 2138 N N . ILE B 1 115 ? 4.898 -4.387 18.094 1 67.94 115 ILE B N 1
ATOM 2139 C CA . ILE B 1 115 ? 6.324 -4.359 17.797 1 67.94 115 ILE B CA 1
ATOM 2140 C C . ILE B 1 115 ? 6.809 -5.773 17.469 1 67.94 115 ILE B C 1
ATOM 2142 O O . ILE B 1 115 ? 7.699 -5.953 16.625 1 67.94 115 ILE B O 1
ATOM 2146 N N . ASN B 1 116 ? 6.164 -6.688 18.125 1 70.62 116 ASN B N 1
ATOM 2147 C CA . ASN B 1 116 ? 6.605 -8.062 17.938 1 70.62 116 ASN B CA 1
ATOM 2148 C C . ASN B 1 116 ? 6.324 -8.555 16.516 1 70.62 116 ASN B C 1
ATOM 2150 O O . ASN B 1 116 ? 7.004 -9.453 16.016 1 70.62 116 ASN B O 1
ATOM 2154 N N . LEU B 1 117 ? 5.352 -7.969 15.914 1 69.25 117 LEU B N 1
ATOM 2155 C CA . LEU B 1 117 ? 5.047 -8.352 14.539 1 69.25 117 LEU B CA 1
ATOM 2156 C C . LEU B 1 117 ? 6.078 -7.766 13.57 1 69.25 117 LEU B C 1
ATOM 2158 O O . LEU B 1 117 ? 6.277 -8.297 12.477 1 69.25 117 LEU B O 1
ATOM 2162 N N . LEU B 1 118 ? 6.695 -6.699 14.047 1 67.69 118 LEU B N 1
ATOM 2163 C CA . LEU B 1 118 ? 7.73 -6.086 13.219 1 67.69 118 LEU B CA 1
ATOM 2164 C C . LEU B 1 118 ? 9.07 -6.773 13.43 1 67.69 118 LEU B C 1
ATOM 2166 O O . LEU B 1 118 ? 10.008 -6.57 12.648 1 67.69 118 LEU B O 1
ATOM 2170 N N . SER B 1 119 ? 9.055 -7.57 14.469 1 69.31 119 SER B N 1
ATOM 2171 C CA . SER B 1 119 ? 10.242 -8.383 14.695 1 69.31 119 SER B CA 1
ATOM 2172 C C . SER B 1 119 ? 10.219 -9.641 13.828 1 69.31 119 SER B C 1
ATOM 2174 O O . SER B 1 119 ? 10.117 -10.758 14.344 1 69.31 119 SER B O 1
ATOM 2176 N N . ILE B 1 120 ? 10.125 -9.516 12.539 1 66.69 120 ILE B N 1
ATOM 2177 C CA . ILE B 1 120 ? 9.969 -10.594 11.57 1 66.69 120 ILE B CA 1
ATOM 2178 C C . ILE B 1 120 ? 11.203 -11.492 11.578 1 66.69 120 ILE B C 1
ATOM 2180 O O . ILE B 1 120 ? 11.328 -12.398 10.75 1 66.69 120 ILE B O 1
ATOM 2184 N N . GLY B 1 121 ? 11.797 -11.539 12.602 1 65.5 121 GLY B N 1
ATOM 2185 C CA . GLY B 1 121 ? 12.977 -12.391 12.633 1 65.5 121 GLY B CA 1
ATOM 2186 C C . GLY B 1 121 ? 13.906 -12.164 11.453 1 65.5 121 GLY B C 1
ATOM 2187 O O . GLY B 1 121 ? 13.586 -11.391 10.547 1 65.5 121 GLY B O 1
ATOM 2188 N N . GLY B 1 122 ? 15.047 -12.695 11.5 1 67.81 122 GLY B N 1
ATOM 2189 C CA . GLY B 1 122 ? 16.031 -12.57 10.445 1 67.81 122 GLY B CA 1
ATOM 2190 C C . GLY B 1 122 ? 16.75 -11.234 10.461 1 67.81 122 GLY B C 1
ATOM 2191 O O . GLY B 1 122 ? 16.531 -10.414 11.352 1 67.81 122 GLY B O 1
ATOM 2192 N N . ASP B 1 123 ? 17.609 -11.055 9.508 1 83.25 123 ASP B N 1
ATOM 2193 C CA . ASP B 1 123 ? 18.391 -9.836 9.391 1 83.25 123 ASP B CA 1
ATOM 2194 C C . ASP B 1 123 ? 17.75 -8.859 8.406 1 83.25 123 ASP B C 1
ATOM 2196 O O . ASP B 1 123 ? 18.344 -8.492 7.398 1 83.25 123 ASP B O 1
ATOM 2200 N N . TYR B 1 124 ? 16.422 -8.594 8.625 1 87.94 124 TYR B N 1
ATOM 2201 C CA . TYR B 1 124 ? 15.734 -7.582 7.832 1 87.94 124 TYR B CA 1
ATOM 2202 C C . TYR B 1 124 ? 15.961 -6.188 8.406 1 87.94 124 TYR B C 1
ATOM 2204 O O . TYR B 1 124 ? 15.969 -6.012 9.633 1 87.94 124 TYR B O 1
ATOM 2212 N N . HIS B 1 125 ? 16.188 -5.309 7.578 1 90.56 125 HIS B N 1
ATOM 2213 C CA . HIS B 1 125 ? 16.219 -3.904 7.973 1 90.56 125 HIS B CA 1
ATOM 2214 C C . HIS B 1 125 ? 15.008 -3.154 7.449 1 90.56 125 HIS B C 1
ATOM 2216 O O . HIS B 1 125 ? 14.93 -2.836 6.262 1 90.56 125 HIS B O 1
ATOM 2222 N N . ILE B 1 126 ? 14.094 -2.854 8.336 1 89.06 126 ILE B N 1
ATOM 2223 C CA . ILE B 1 126 ? 12.844 -2.203 7.949 1 89.06 126 ILE B CA 1
ATOM 2224 C C . ILE B 1 126 ? 13.055 -0.69 7.887 1 89.06 126 ILE B C 1
ATOM 2226 O O . ILE B 1 126 ? 13.539 -0.085 8.844 1 89.06 126 ILE B O 1
ATOM 2230 N N . ILE B 1 127 ? 12.727 -0.124 6.77 1 87.88 127 ILE B N 1
ATOM 2231 C CA . ILE B 1 127 ? 12.891 1.309 6.547 1 87.88 127 ILE B CA 1
ATOM 2232 C C . ILE B 1 127 ? 11.531 1.999 6.637 1 87.88 127 ILE B C 1
ATOM 2234 O O . ILE B 1 127 ? 11.422 3.113 7.152 1 87.88 127 ILE B O 1
ATOM 2238 N N . ARG B 1 128 ? 10.5 1.388 6.129 1 88.38 128 ARG B N 1
ATOM 2239 C CA . ARG B 1 128 ? 9.164 1.969 6.094 1 88.38 128 ARG B CA 1
ATOM 2240 C C . ARG B 1 128 ? 8.094 0.884 6.172 1 88.38 128 ARG B C 1
ATOM 2242 O O . ARG B 1 128 ? 8.32 -0.251 5.75 1 88.38 128 ARG B O 1
ATOM 2249 N N . VAL B 1 129 ? 7.004 1.29 6.777 1 90 129 VAL B N 1
ATOM 2250 C CA . VAL B 1 129 ? 5.859 0.389 6.879 1 90 129 VAL B CA 1
ATOM 2251 C C . VAL B 1 129 ? 4.625 1.051 6.277 1 90 129 VAL B C 1
ATOM 2253 O O . VAL B 1 129 ? 4.363 2.232 6.516 1 90 129 VAL B O 1
ATOM 2256 N N . ASN B 1 130 ? 3.959 0.364 5.426 1 93 130 ASN B N 1
ATOM 2257 C CA . ASN B 1 130 ? 2.699 0.813 4.844 1 93 130 ASN B CA 1
ATOM 2258 C C . ASN B 1 130 ? 1.58 -0.196 5.082 1 93 130 ASN B C 1
ATOM 2260 O O . ASN B 1 130 ? 1.545 -1.251 4.445 1 93 130 ASN B O 1
ATOM 2264 N N . LEU B 1 131 ? 0.73 0.149 5.992 1 92.31 131 LEU B N 1
ATOM 2265 C CA . LEU B 1 131 ? -0.343 -0.743 6.414 1 92.31 131 LEU B CA 1
ATOM 2266 C C . LEU B 1 131 ? -1.708 -0.115 6.152 1 92.31 131 LEU B C 1
ATOM 2268 O O . LEU B 1 131 ? -2.123 0.801 6.863 1 92.31 131 LEU B O 1
ATOM 2272 N N . VAL B 1 132 ? -2.367 -0.652 5.199 1 94.19 132 VAL B N 1
ATOM 2273 C CA . VAL B 1 132 ? -3.621 -0.02 4.797 1 94.19 132 VAL B CA 1
ATOM 2274 C C . VAL B 1 132 ? -4.727 -1.07 4.715 1 94.19 132 VAL B C 1
ATOM 2276 O O . VAL B 1 132 ? -4.562 -2.104 4.062 1 94.19 132 VAL B O 1
ATOM 2279 N N . LEU B 1 133 ? -5.797 -0.808 5.391 1 92.75 133 LEU B N 1
ATOM 2280 C CA . LEU B 1 133 ? -7.047 -1.539 5.246 1 92.75 133 LEU B CA 1
ATOM 2281 C C . LEU B 1 133 ? -7.973 -0.842 4.25 1 92.75 133 LEU B C 1
ATOM 2283 O O . LEU B 1 133 ? -8.148 0.376 4.312 1 92.75 133 LEU B O 1
ATOM 2287 N N . HIS B 1 134 ? -8.469 -1.606 3.328 1 94.12 134 HIS B N 1
ATOM 2288 C CA . HIS B 1 134 ? -9.398 -1.06 2.348 1 94.12 134 HIS B CA 1
ATOM 2289 C C . HIS B 1 134 ? -10.82 -1.562 2.594 1 94.12 134 HIS B C 1
ATOM 2291 O O . HIS B 1 134 ? -11.023 -2.746 2.877 1 94.12 134 HIS B O 1
ATOM 2297 N N . GLY B 1 135 ? -11.789 -0.705 2.445 1 94.12 135 GLY B N 1
ATOM 2298 C CA . GLY B 1 135 ? -13.18 -1.098 2.615 1 94.12 135 GLY B CA 1
ATOM 2299 C C . GLY B 1 135 ? -14.133 0.084 2.68 1 94.12 135 GLY B C 1
ATOM 2300 O O . GLY B 1 135 ? -13.961 1.064 1.952 1 94.12 135 GLY B O 1
ATOM 2301 N N . ILE B 1 136 ? -15.195 -0.152 3.463 1 95 136 ILE B N 1
ATOM 2302 C CA . ILE B 1 136 ? -16.188 0.893 3.678 1 95 136 ILE B CA 1
ATOM 2303 C C . ILE B 1 136 ? -16.109 1.389 5.121 1 95 136 ILE B C 1
ATOM 2305 O O . ILE B 1 136 ? -16.172 0.592 6.059 1 95 136 ILE B O 1
ATOM 2309 N N . CYS B 1 137 ? -15.922 2.666 5.254 1 93.5 137 CYS B N 1
ATOM 2310 C CA . CYS B 1 137 ? -15.711 3.209 6.594 1 93.5 137 CYS B CA 1
ATOM 2311 C C . CYS B 1 137 ? -17.031 3.344 7.336 1 93.5 137 CYS B C 1
ATOM 2313 O O . CYS B 1 137 ? -18.109 3.189 6.742 1 93.5 137 CYS B O 1
ATOM 2315 N N . GLU B 1 138 ? -16.953 3.697 8.602 1 90.5 138 GLU B N 1
ATOM 2316 C CA . GLU B 1 138 ? -18.094 3.779 9.5 1 90.5 138 GLU B CA 1
ATOM 2317 C C . GLU B 1 138 ? -19.125 4.793 8.992 1 90.5 138 GLU B C 1
ATOM 2319 O O . GLU B 1 138 ? -20.328 4.527 9.016 1 90.5 138 GLU B O 1
ATOM 2324 N N . LYS B 1 139 ? -18.688 5.93 8.625 1 91.19 139 LYS B N 1
ATOM 2325 C CA . LYS B 1 139 ? -19.562 7 8.156 1 91.19 139 LYS B CA 1
ATOM 2326 C C . LYS B 1 139 ? -20.344 6.57 6.922 1 91.19 139 LYS B C 1
ATOM 2328 O O . LYS B 1 139 ? -21.547 6.867 6.805 1 91.19 139 LYS B O 1
ATOM 2333 N N . CYS B 1 140 ? -19.688 5.859 6.043 1 93.44 140 CYS B N 1
ATOM 2334 C CA . CYS B 1 140 ? -20.312 5.434 4.793 1 93.44 140 CYS B CA 1
ATOM 2335 C C . CYS B 1 140 ? -21.156 4.176 4.996 1 93.44 140 CYS B C 1
ATOM 2337 O O . CYS B 1 140 ? -22.094 3.918 4.238 1 93.44 140 CYS B O 1
ATOM 2339 N N . ASN B 1 141 ? -20.641 3.291 5.879 1 85.31 141 ASN B N 1
ATOM 2340 C CA . ASN B 1 141 ? -21.391 2.076 6.164 1 85.31 141 ASN B CA 1
ATOM 2341 C C . ASN B 1 141 ? -22.781 2.396 6.734 1 85.31 141 ASN B C 1
ATOM 2343 O O . ASN B 1 141 ? -23.75 1.718 6.418 1 85.31 141 ASN B O 1
ATOM 2347 N N . GLY B 1 142 ? -22.906 3.266 7.707 1 73.81 142 GLY B N 1
ATOM 2348 C CA . GLY B 1 142 ? -24.219 3.727 8.141 1 73.81 142 GLY B CA 1
ATOM 2349 C C . GLY B 1 142 ? -25.062 4.266 7 1 73.81 142 GLY B C 1
ATOM 2350 O O . GLY B 1 142 ? -26.281 4.086 6.988 1 73.81 142 GLY B O 1
ATOM 2351 N N . ASN B 1 143 ? -24.422 4.875 6.094 1 59.38 143 ASN B N 1
ATOM 2352 C CA . ASN B 1 143 ? -25.125 5.316 4.898 1 59.38 143 ASN B CA 1
ATOM 2353 C C . ASN B 1 143 ? -25.438 4.148 3.965 1 59.38 143 ASN B C 1
ATOM 2355 O O . ASN B 1 143 ? -26.406 4.203 3.199 1 59.38 143 ASN B O 1
ATOM 2359 N N . TYR B 1 144 ? -24.547 3.176 4.027 1 56 144 TYR B N 1
ATOM 2360 C CA . TYR B 1 144 ? -24.734 1.972 3.229 1 56 144 TYR B CA 1
ATOM 2361 C C . TYR B 1 144 ? -25.922 1.165 3.734 1 56 144 TYR B C 1
ATOM 2363 O O . TYR B 1 144 ? -26.641 0.542 2.947 1 56 144 TYR B O 1
ATOM 2371 N N . ARG B 1 145 ? -26.156 1.174 4.973 1 54.94 145 ARG B N 1
ATOM 2372 C CA . ARG B 1 145 ? -27.344 0.497 5.473 1 54.94 145 ARG B CA 1
ATOM 2373 C C . ARG B 1 145 ? -28.609 1.206 5.012 1 54.94 145 ARG B C 1
ATOM 2375 O O . ARG B 1 145 ? -29.625 0.559 4.727 1 54.94 145 ARG B O 1
ATOM 2382 N N . ASN B 1 146 ? -28.562 2.383 4.945 1 50.78 146 ASN B N 1
ATOM 2383 C CA . ASN B 1 146 ? -29.766 3.078 4.516 1 50.78 146 ASN B CA 1
ATOM 2384 C C . ASN B 1 146 ? -30.016 2.898 3.02 1 50.78 146 ASN B C 1
ATOM 2386 O O . ASN B 1 146 ? -31.141 3.057 2.547 1 50.78 146 ASN B O 1
ATOM 2390 N N . GLU B 1 147 ? -28.984 2.705 2.32 1 44.47 147 GLU B N 1
ATOM 2391 C CA . GLU B 1 147 ? -29.234 2.559 0.889 1 44.47 147 GLU B CA 1
ATOM 2392 C C . GLU B 1 147 ? -29.719 1.149 0.553 1 44.47 147 GLU B C 1
ATOM 2394 O O . GLU B 1 147 ? -30.266 0.918 -0.521 1 44.47 147 GLU B O 1
ATOM 2399 N N . LYS B 1 148 ? -29.344 0.193 1.237 1 41.81 148 LYS B N 1
ATOM 2400 C CA . LYS B 1 148 ? -29.969 -1.101 0.956 1 41.81 148 LYS B CA 1
ATOM 2401 C C . LYS B 1 148 ? -31.422 -1.115 1.378 1 41.81 148 LYS B C 1
ATOM 2403 O O . LYS B 1 148 ? -32.156 -2.086 1.12 1 41.81 148 LYS B O 1
ATOM 2408 N N . LYS B 1 149 ? -31.875 -0.212 2.238 1 41.34 149 LYS B N 1
ATOM 2409 C CA . LYS B 1 149 ? -33.281 -0.279 2.617 1 41.34 149 LYS B CA 1
ATOM 2410 C C . LYS B 1 149 ? -34.188 0.256 1.503 1 41.34 149 LYS B C 1
ATOM 2412 O O . LYS B 1 149 ? -35.406 0.098 1.553 1 41.34 149 LYS B O 1
ATOM 2417 N N . HIS B 1 150 ? -33.562 1.026 0.761 1 36.38 150 HIS B N 1
ATOM 2418 C CA . HIS B 1 150 ? -34.5 1.521 -0.24 1 36.38 150 HIS B CA 1
ATOM 2419 C C . HIS B 1 150 ? -34.5 0.652 -1.493 1 36.38 150 HIS B C 1
ATOM 2421 O O . HIS B 1 150 ? -35.062 1.016 -2.516 1 36.38 150 HIS B O 1
ATOM 2427 N N . ILE B 1 151 ? -33.531 -0.337 -1.43 1 28.56 151 ILE B N 1
ATOM 2428 C CA . ILE B 1 151 ? -33.875 -1.148 -2.594 1 28.56 151 ILE B CA 1
ATOM 2429 C C . ILE B 1 151 ? -34.781 -2.301 -2.176 1 28.56 151 ILE B C 1
ATOM 2431 O O . ILE B 1 151 ? -34.531 -2.973 -1.175 1 28.56 151 ILE B O 1
#

Sequence (302 aa):
MSIPEDILKDHGIRSTDTRSKVIKYILRKKTACSLKELQQALAISSRQEKPINLTTFYRTINLFEQKGIVHRIDDGTGTVKFAILKPGSIDKKWHLHFHCKKCNNTFCLPETMPINLLSIGGDYHIIRVNLVLHGICEKCNGNYRNEKKHIMSIPEDILKDHGIRSTDTRSKVIKYILRKKTACSLKELQQALAISSRQEKPINLTTFYRTINLFEQKGIVHRIDDGTGTVKFAILKPGSIDKKWHLHFHCKKCNNTFCLPETMPINLLSIGGDYHIIRVNLVLHGICEKCNGNYRNEKKHI

pLDDT: mean 83.17, std 15.64, range [28.56, 96.94]

Radius of gyration: 22.64 Å; Cα contacts (8 Å, |Δi|>4): 436; chains: 2; bounding box: 70×73×51 Å

Nearest PDB structures (foldseek):
  8caf-assembly2_E  TM=8.290E-01  e=1.165E-02  Homo sapiens
  3tdz-assembly1_C  TM=7.505E-01  e=3.480E-02  Homo sapiens
  6i8n-assembly1_A  TM=6.785E-01  e=1.607E-02  Lactococcus cremoris subsp. cremoris MG1363
  2dqr-assembly2_D  TM=6.416E-01  e=1.092E-02  Bacillus subtilis
  6lg2-assembly1_B  TM=5.533E-01  e=4.282E-01  Corynebacterium glutamicum ATCC 13032

=== Feature glossary ===
Key to the feature types in this record:

Secondary structure (8-state, DSSP). Secondary structure is the local, repeating backbone conformation. DSSP classifies it into eight states by reading the hydrogen-bond network: three helix types (H, G, I), two β types (E, B), two non-regular types (T, S), and unstructured coil (-).

Backbone torsions (φ/ψ). Backbone dihedral angles. Every residue except chain termini has a φ (preceding-C → N → Cα → C) and a ψ (N → Cα → C → next-N). They are reported in degrees following the IUPAC sign convention. Secondary structure is essentially a statement about which (φ, ψ) basin each residue occupies.

Predicted aligned error. Predicted Aligned Error (PAE) is an AlphaFold confidence matrix: entry (i, j) is the expected error in the position of residue j, in ångströms, when the prediction is superimposed on the true structure at residue i. Low PAE within a block of residues means that block is internally rigid and well-predicted; high PAE between two blocks means their relative placement is uncertain even if each block individually is confident.

B-factor. B-factor (Debye–Waller factor) reflects atomic displacement in the crystal lattice. It is an experimental observable (units Å²), not a prediction; low values mean the atom is pinned down, high values mean it moves or is heterogeneous across the crystal.

Secondary structure (3-state, P-SEA). Three-state secondary structure (P-SEA) collapses the eight DSSP classes into helix (a), strand (b), and coil (c). P-SEA assigns these from Cα geometry alone — distances and angles — without requiring backbone oxygens, so it works on any Cα trace.

Sequence. Primary structure: the covalent order of the twenty standard amino acids along the backbone. Two proteins with the same sequence will (almost always) fold to the same structure; two with 30% identity often share a fold but not the details.

pLDDT. pLDDT is the predicted lDDT-Cα score: AlphaFold's confidence that the local environment of each residue (all inter-atomic distances within 15 Å) is correctly placed. It is a per-residue number between 0 and 100, with higher meaning more reliable.

InterPro / GO / CATH / organism. Functional annotations link the protein to curated databases. InterPro entries identify conserved domains and families by matching the sequence against member-database signatures (Pfam, PROSITE, CDD, …). Gene Ontology (GO) terms describe molecular function, biological process, and cellular component in a controlled vocabulary. CATH places the structure in a hierarchical fold classification (Class/Architecture/Topology/Homologous-superfamily). The organism is the source species.

Contact-map, Ramachandran, and PAE plots. Three diagnostic plots accompany the record. The Cα contact map visualizes the tertiary structure as a 2D adjacency matrix (8 Å cutoff, sequence-local contacts suppressed). The Ramachandran plot shows the distribution of backbone (φ, ψ) torsions, with points in the α and β basins reflecting secondary structure content. The PAE plot shows AlphaFold's inter-residue confidence as a color matrix.

mmCIF coordinates. The mmCIF table is the protein's shape written out atom by atom. For each backbone N, Cα, C, and carbonyl O, it records an (x, y, z) coordinate triple in Å plus the residue type, chain letter, and residue number.

Radius of gyration, Cα contacts, bounding box. Three whole-structure scalars: the radius of gyration (RMS distance of Cα from centroid, in Å), the count of Cα–Cα contacts (pairs closer than 8 Å and separated by more than four residues in sequence — i.e. tertiary, not local, contacts), and the bounding-box dimensions. Together they distinguish compact globular folds from extended fibres or disordered chains.

Foldseek 3Di. The Foldseek 3Di string encodes local tertiary geometry as a 20-letter alphabet — one character per residue — derived from the relative positions of nearby Cα atoms. Unlike the amino-acid sequence, 3Di is a direct function of the 3D structure, so two proteins with the same fold have similar 3Di strings even at low sequence identity.

Rendered structure images. Six rendered views show the 3D structure from the faces of a cube — i.e. along ±x, ±y, ±z. Rendering representation is drawn randomly per protein from cartoon (secondary-structure ribbons), sticks (backbone bonds), or molecular surface; coloring is either N→C rainbow (blue at the N-terminus through red at the C-terminus) or one color per chain.

Nearest PDB structures. The Foldseek neighbor list gives the closest experimentally determined structures in the PDB, ranked by structural alignment. TM-score near 1 means near-identical fold; near 0.3 means only rough topology match. This is how one finds what a novel AlphaFold prediction most resembles in the solved-structure universe.

Solvent-accessible surface area. SASA measures how much of the protein is reachable by solvent. It is computed by rolling a water-sized probe over the atomic surface and summing the exposed area (Å²). Per-residue SASA distinguishes core (buried, low SASA) from surface (exposed, high SASA) residues; total SASA is a whole-molecule size measure.